Protein AF-A0A3C1L2V0-F1 (afdb_monomer)

Sequence (245 aa):
MAFASLAACSSSKVVGGGEAASSTVAEATATSESSVPGTDAATTTGPTTTVAATTTTAAAPEPLVLRGDGIGEFALGAAAATVVDGLTEQLGPPASDVGADYPAADGLGQFTTADGETGFVAPLGRTVCWSMQFCAEFGGAAAESLSFTGWTYHDDSSTALQSSSGVTIGTRWSDAPEITADEGGCYSVGSGTVDGIRLTLESEGEPFGSFDDMGNYVIGAPAPADVTVIWMETGEVPIFLFGDC

Nearest PDB structures (foldseek):
  8t7z-assembly1_A  TM=2.151E-01  e=6.639E+00  Klebsiella aerogenes KCTC 2190

Solvent-accessible surface area (backbone atoms only — not comparable to full-atom values): 14594 Å² total; per-residue (Å²): 144,76,88,81,87,74,84,72,80,70,78,88,82,83,81,84,82,87,81,90,80,89,82,82,90,82,89,83,91,86,86,86,88,89,87,85,81,91,78,94,70,94,75,79,87,67,87,82,77,79,74,76,79,80,76,76,73,74,76,75,79,80,53,49,37,42,42,30,62,34,45,67,91,45,43,60,64,39,52,38,67,65,50,53,55,56,48,30,73,74,72,40,73,64,73,44,76,47,78,46,66,15,83,42,72,72,84,85,70,39,11,17,28,92,88,61,51,37,38,27,80,31,44,31,36,34,43,39,24,38,72,64,61,29,31,43,25,26,32,20,91,44,88,94,57,28,18,27,35,21,36,43,35,56,35,65,92,56,76,57,48,21,34,86,87,64,54,34,49,64,38,39,43,65,80,37,86,73,55,44,71,54,88,27,44,47,39,40,32,26,43,30,37,42,80,69,21,42,31,36,31,38,32,84,61,52,33,16,14,49,65,50,100,85,70,49,81,42,76,29,79,50,58,42,81,41,24,29,30,54,32,42,32,28,69,58,56,81,40,59,73,80,70,76,118

Mean predicted aligned error: 13.09 Å

Structure (mmCIF, N/CA/C/O backbone):
data_AF-A0A3C1L2V0-F1
#
_entry.id   AF-A0A3C1L2V0-F1
#
loop_
_atom_site.group_PDB
_atom_site.id
_atom_site.type_symbol
_atom_site.label_atom_id
_atom_site.label_alt_id
_atom_site.label_comp_id
_atom_site.label_asym_id
_atom_site.label_entity_id
_atom_site.label_seq_id
_atom_site.pdbx_PDB_ins_code
_atom_site.Cartn_x
_atom_site.Cartn_y
_atom_site.Cartn_z
_atom_site.occupancy
_atom_site.B_iso_or_equiv
_atom_site.auth_seq_id
_atom_site.auth_comp_id
_atom_site.auth_asym_id
_atom_site.auth_atom_id
_atom_site.pdbx_PDB_model_num
ATOM 1 N N . MET A 1 1 ? 20.576 21.245 -15.196 1.00 33.81 1 MET A N 1
ATOM 2 C CA . MET A 1 1 ? 20.333 20.441 -13.984 1.00 33.81 1 MET A CA 1
ATOM 3 C C . MET A 1 1 ? 19.289 21.159 -13.154 1.00 33.81 1 MET A C 1
ATOM 5 O O . MET A 1 1 ? 19.610 22.132 -12.489 1.00 33.81 1 MET A O 1
ATOM 9 N N . ALA A 1 2 ? 18.042 20.730 -13.288 1.00 23.70 2 ALA A N 1
ATOM 10 C CA . ALA A 1 2 ? 16.918 21.138 -12.461 1.00 23.70 2 ALA A CA 1
ATOM 11 C C . ALA A 1 2 ? 16.054 19.882 -12.325 1.00 23.70 2 ALA A C 1
ATOM 13 O O . ALA A 1 2 ? 15.737 19.271 -13.343 1.00 23.70 2 ALA A O 1
ATOM 14 N N . PHE A 1 3 ? 15.765 19.461 -11.096 1.00 27.30 3 PHE A N 1
ATOM 15 C CA . PHE A 1 3 ? 14.914 18.303 -10.851 1.00 27.30 3 PHE A CA 1
ATOM 16 C C . PHE A 1 3 ? 13.460 18.709 -11.096 1.00 27.30 3 PHE A C 1
ATOM 18 O O . PHE A 1 3 ? 12.943 19.594 -10.415 1.00 27.30 3 PHE A O 1
ATOM 25 N N . ALA A 1 4 ? 12.818 18.079 -12.078 1.00 27.94 4 ALA A N 1
ATOM 26 C CA . ALA A 1 4 ? 11.375 18.138 -12.245 1.00 27.94 4 ALA A CA 1
ATOM 27 C C . ALA A 1 4 ? 10.773 16.967 -11.460 1.00 27.94 4 ALA A C 1
ATOM 29 O O . ALA A 1 4 ? 10.886 15.822 -11.878 1.00 27.94 4 ALA A O 1
ATOM 30 N N . SER A 1 5 ? 10.181 17.259 -10.302 1.00 35.88 5 SER A N 1
ATOM 31 C CA . SER A 1 5 ? 9.354 16.294 -9.574 1.00 35.88 5 SER A CA 1
ATOM 32 C C . SER A 1 5 ? 7.987 16.249 -10.255 1.00 35.88 5 SER A C 1
ATOM 34 O O . SER A 1 5 ? 7.306 17.277 -10.313 1.00 35.88 5 SER A O 1
ATOM 36 N N . LEU A 1 6 ? 7.618 15.095 -10.813 1.00 36.88 6 LEU A N 1
ATOM 37 C CA . LEU A 1 6 ? 6.362 14.884 -11.529 1.00 36.88 6 LEU A CA 1
ATOM 38 C C . LEU A 1 6 ? 5.699 13.574 -11.089 1.00 36.88 6 LEU A C 1
ATOM 40 O O . LEU A 1 6 ? 6.363 12.568 -10.887 1.00 36.88 6 LEU A O 1
ATOM 44 N N . ALA A 1 7 ? 4.386 13.690 -10.903 1.00 26.98 7 ALA A N 1
ATOM 45 C CA . ALA A 1 7 ? 3.391 12.723 -10.453 1.00 26.98 7 ALA A CA 1
ATOM 46 C C . ALA A 1 7 ? 3.700 11.219 -10.611 1.00 26.98 7 ALA A C 1
ATOM 48 O O . ALA A 1 7 ? 3.803 10.713 -11.723 1.00 26.98 7 ALA A O 1
ATOM 49 N N . ALA A 1 8 ? 3.634 10.498 -9.488 1.00 30.77 8 ALA A N 1
ATOM 50 C CA . ALA A 1 8 ? 3.078 9.148 -9.483 1.00 30.77 8 ALA A CA 1
ATOM 51 C C . ALA A 1 8 ? 1.545 9.229 -9.638 1.00 30.77 8 ALA A C 1
ATOM 53 O O . ALA A 1 8 ? 0.922 10.195 -9.180 1.00 30.77 8 ALA A O 1
ATOM 54 N N . CYS A 1 9 ? 0.937 8.219 -10.263 1.00 35.72 9 CYS A N 1
ATOM 55 C CA . CYS A 1 9 ? -0.519 8.099 -10.355 1.00 35.72 9 CYS A CA 1
ATOM 56 C C . CYS A 1 9 ? -1.153 8.069 -8.951 1.00 35.72 9 CYS A C 1
ATOM 58 O O . CYS A 1 9 ? -0.753 7.268 -8.116 1.00 35.72 9 CYS A O 1
ATOM 60 N N . SER A 1 10 ? -2.179 8.900 -8.722 1.00 38.84 10 SER A N 1
ATOM 61 C CA . SER A 1 10 ? -3.022 8.901 -7.511 1.00 38.84 10 SER A CA 1
ATOM 62 C C . SER A 1 10 ? -2.294 9.090 -6.161 1.00 38.84 10 SER A C 1
ATOM 64 O O . SER A 1 10 ? -2.075 8.139 -5.414 1.00 38.84 10 SER A O 1
ATOM 66 N N . SER A 1 11 ? -2.031 10.342 -5.761 1.00 33.31 11 SER A N 1
ATOM 67 C CA . SER A 1 11 ? -1.794 10.693 -4.344 1.00 33.31 11 SER A CA 1
ATOM 68 C C . SER A 1 11 ? -2.150 12.154 -4.033 1.00 33.31 11 SER A C 1
ATOM 70 O O . SER A 1 11 ? -1.505 13.095 -4.503 1.00 33.31 11 SER A O 1
ATOM 72 N N . SER A 1 12 ? -3.196 12.347 -3.226 1.00 37.88 12 SER A N 1
ATOM 73 C CA . SER A 1 12 ? -3.815 13.648 -2.937 1.00 37.88 12 SER A CA 1
ATOM 74 C C . SER A 1 12 ? -3.000 14.505 -1.957 1.00 37.88 12 SER A C 1
ATOM 76 O O . SER A 1 12 ? -2.651 14.067 -0.863 1.00 37.88 12 SER A O 1
ATOM 78 N N . LYS A 1 13 ? -2.738 15.775 -2.303 1.00 31.23 13 LYS A N 1
ATOM 79 C CA . LYS A 1 13 ? -2.017 16.725 -1.431 1.00 31.23 13 LYS A CA 1
ATOM 80 C C . LYS A 1 13 ? -2.963 17.552 -0.558 1.00 31.23 13 LYS A C 1
ATOM 82 O O . LYS A 1 13 ? -3.646 18.445 -1.054 1.00 31.23 13 LYS A O 1
ATOM 87 N N . VAL A 1 14 ? -2.903 17.350 0.758 1.00 32.88 14 VAL A N 1
ATOM 88 C CA . VAL A 1 14 ? -3.540 18.241 1.743 1.00 32.88 14 VAL A CA 1
ATOM 89 C C . VAL A 1 14 ? -2.687 19.501 1.934 1.00 32.88 14 VAL A C 1
ATOM 91 O O . VAL A 1 14 ? -1.526 19.426 2.335 1.00 32.88 14 VAL A O 1
ATOM 94 N N . VAL A 1 15 ? -3.258 20.680 1.668 1.00 30.73 15 VAL A N 1
ATOM 95 C CA . VAL A 1 15 ? -2.581 21.973 1.876 1.00 30.73 15 VAL A CA 1
ATOM 96 C C . VAL A 1 15 ? -2.917 22.517 3.265 1.00 30.73 15 VAL A C 1
ATOM 98 O O . VAL A 1 15 ? -4.012 23.024 3.499 1.00 30.73 15 VAL A O 1
ATOM 101 N N . GLY A 1 16 ? -1.958 22.440 4.189 1.00 28.30 16 GLY A N 1
ATOM 102 C CA . GLY A 1 16 ? -2.099 22.996 5.535 1.00 28.30 16 GLY A CA 1
ATOM 103 C C . GLY A 1 16 ? -2.072 24.529 5.552 1.00 28.30 16 GLY A C 1
ATOM 104 O O . GLY A 1 16 ? -1.055 25.144 5.228 1.00 28.30 16 GLY A O 1
ATOM 105 N N . GLY A 1 17 ? -3.172 25.151 5.984 1.00 26.94 17 GLY A N 1
ATOM 106 C CA . GLY A 1 17 ? -3.191 26.552 6.416 1.00 26.94 17 GLY A CA 1
ATOM 107 C C . GLY A 1 17 ? -2.625 26.667 7.833 1.00 26.94 17 GLY A C 1
ATOM 108 O O . GLY A 1 17 ? -3.097 25.984 8.737 1.00 26.94 17 GLY A O 1
ATOM 109 N N . GLY A 1 18 ? -1.587 27.482 8.024 1.00 26.19 18 GLY A N 1
ATOM 110 C CA . GLY A 1 18 ? -0.839 27.519 9.284 1.00 26.19 18 GLY A CA 1
ATOM 111 C C . GLY A 1 18 ? -1.419 28.443 10.358 1.00 26.19 18 GLY A C 1
ATOM 112 O O . GLY A 1 18 ? -1.963 29.503 10.055 1.00 26.19 18 GLY A O 1
ATOM 113 N N . GLU A 1 19 ? -1.158 28.098 11.620 1.00 30.84 19 GLU A N 1
ATOM 114 C CA . GLU A 1 19 ? -1.208 29.021 12.757 1.00 30.84 19 GLU A CA 1
ATOM 115 C C . GLU A 1 19 ? 0.147 29.040 13.475 1.00 30.84 19 GLU A C 1
ATOM 117 O O . GLU A 1 19 ? 0.770 28.005 13.712 1.00 30.84 19 GLU A O 1
ATOM 122 N N . ALA A 1 20 ? 0.635 30.242 13.785 1.00 32.25 20 ALA A N 1
ATOM 123 C CA . ALA A 1 20 ? 1.952 30.446 14.373 1.00 32.25 20 ALA A CA 1
ATOM 124 C C . ALA A 1 20 ? 1.873 30.485 15.906 1.00 32.25 20 ALA A C 1
ATOM 126 O O . ALA A 1 20 ? 1.246 31.380 16.473 1.00 32.25 20 ALA A O 1
ATOM 127 N N . ALA A 1 21 ? 2.589 29.580 16.577 1.00 35.06 21 ALA A N 1
ATOM 128 C CA . ALA A 1 21 ? 2.786 29.614 18.023 1.00 35.06 21 ALA A CA 1
ATOM 129 C C . ALA A 1 21 ? 4.247 29.955 18.363 1.00 35.06 21 ALA A C 1
ATOM 131 O O . ALA A 1 21 ? 5.176 29.208 18.062 1.00 35.06 21 ALA A O 1
ATOM 132 N N . SER A 1 22 ? 4.440 31.113 18.993 1.00 33.97 22 SER A N 1
ATOM 133 C CA . SER A 1 22 ? 5.728 31.565 19.528 1.00 33.97 22 SER A CA 1
ATOM 134 C C . SER A 1 22 ? 6.093 30.797 20.801 1.00 33.97 22 SER A C 1
ATOM 136 O O . SER A 1 22 ? 5.235 30.618 21.664 1.00 33.97 22 SER A O 1
ATOM 138 N N . SER A 1 23 ? 7.367 30.433 20.979 1.00 34.72 23 SER A N 1
ATOM 139 C CA . SER A 1 23 ? 7.8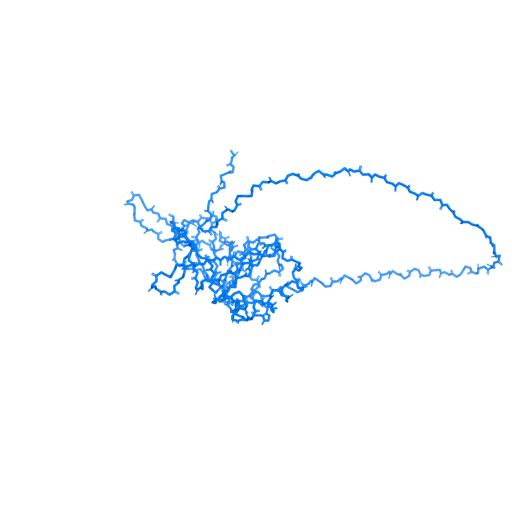95 30.126 22.311 1.00 34.72 23 SER A CA 1
ATOM 140 C C . SER A 1 23 ? 9.346 30.576 22.478 1.00 34.72 23 SER A C 1
ATOM 142 O O . SER A 1 23 ? 10.213 30.319 21.644 1.00 34.72 23 SER A O 1
ATOM 144 N N . THR A 1 24 ? 9.586 31.292 23.571 1.00 34.91 24 THR A N 1
ATOM 145 C CA . THR A 1 24 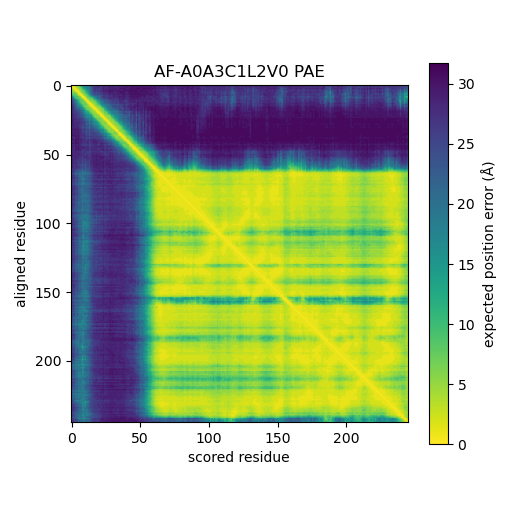? 10.869 31.872 23.975 1.00 34.91 24 THR A CA 1
ATOM 146 C C . THR A 1 24 ? 11.775 30.855 24.662 1.00 34.91 24 THR A C 1
ATOM 148 O O . THR A 1 24 ? 11.327 30.103 25.525 1.00 34.91 24 THR A O 1
ATOM 151 N N . VAL A 1 25 ? 13.074 30.913 24.365 1.00 36.75 25 VAL A N 1
ATOM 152 C CA . VAL A 1 25 ? 14.113 30.166 25.090 1.00 36.75 25 VAL A CA 1
ATOM 153 C C . VAL A 1 25 ? 14.334 30.782 26.477 1.00 36.75 25 VAL A C 1
ATOM 155 O O . VAL A 1 25 ? 14.494 31.997 26.589 1.00 36.75 25 VAL A O 1
ATOM 158 N N . ALA A 1 26 ? 14.401 29.947 27.517 1.00 37.72 26 ALA A N 1
ATOM 159 C CA . ALA A 1 26 ? 14.867 30.336 28.846 1.00 37.72 26 ALA A CA 1
ATOM 160 C C . ALA A 1 26 ? 15.844 29.283 29.395 1.00 37.72 26 ALA A C 1
ATOM 162 O O . ALA A 1 26 ? 15.492 28.124 29.599 1.00 37.72 26 ALA A O 1
ATOM 163 N N . GLU A 1 27 ? 17.082 29.714 29.614 1.00 39.03 27 GLU A N 1
ATOM 164 C CA . GLU A 1 27 ? 18.180 28.954 30.212 1.00 39.03 27 GLU A CA 1
ATOM 165 C C . GLU A 1 27 ? 18.132 29.079 31.747 1.00 39.03 27 GLU A C 1
ATOM 167 O O . GLU A 1 27 ? 17.852 30.161 32.267 1.00 39.03 27 GLU A O 1
ATOM 172 N N . ALA A 1 28 ? 18.420 28.001 32.486 1.00 39.50 28 ALA A N 1
ATOM 173 C CA . ALA A 1 28 ? 18.534 28.050 33.946 1.00 39.50 28 ALA A CA 1
ATOM 174 C C . ALA A 1 28 ? 19.591 27.067 34.484 1.00 39.50 28 ALA A C 1
ATOM 176 O O . ALA A 1 28 ? 19.338 25.882 34.695 1.00 39.50 28 ALA A O 1
ATOM 177 N N . THR A 1 29 ? 20.782 27.602 34.737 1.00 41.81 29 THR A N 1
ATOM 178 C CA . THR A 1 29 ? 21.907 26.938 35.413 1.00 41.81 29 THR A CA 1
ATOM 179 C C . THR A 1 29 ? 21.644 26.763 36.912 1.00 41.81 29 THR A C 1
ATOM 181 O O . THR A 1 29 ? 21.179 27.697 37.564 1.00 41.81 29 THR A O 1
ATOM 184 N N . ALA A 1 30 ? 22.044 25.627 37.496 1.00 39.53 30 ALA A N 1
ATOM 185 C CA . ALA A 1 30 ? 22.162 25.480 38.950 1.00 39.53 30 ALA A CA 1
ATOM 186 C C . ALA A 1 30 ? 23.344 24.576 39.349 1.00 39.53 30 ALA A C 1
ATOM 188 O O . ALA A 1 30 ? 23.307 23.359 39.187 1.00 39.53 30 ALA A O 1
ATOM 189 N N . THR A 1 31 ? 24.374 25.192 39.928 1.00 39.50 31 THR A N 1
ATOM 190 C CA . THR A 1 31 ? 25.522 24.538 40.579 1.00 39.50 31 THR A CA 1
ATOM 191 C C . THR A 1 31 ? 25.404 24.730 42.087 1.00 39.50 31 THR A C 1
ATOM 193 O O . THR A 1 31 ? 25.121 25.855 42.498 1.00 39.50 31 THR A O 1
ATOM 196 N N . SER A 1 32 ? 25.695 23.709 42.908 1.00 43.69 32 SER A N 1
ATOM 197 C CA . SER A 1 32 ? 26.529 23.830 44.131 1.00 43.69 32 SER A CA 1
ATOM 198 C C . SER A 1 32 ? 26.700 22.506 44.886 1.00 43.69 32 SER A C 1
ATOM 200 O O . SER A 1 32 ? 25.873 21.602 44.802 1.00 43.69 32 SER A O 1
ATOM 202 N N . GLU A 1 33 ? 27.815 22.420 45.610 1.00 49.06 33 GLU A N 1
ATOM 203 C CA . GLU A 1 33 ? 28.348 21.248 46.314 1.00 49.06 33 GLU A CA 1
ATOM 204 C C . GLU A 1 33 ? 27.707 20.988 47.693 1.00 49.06 33 GLU A C 1
ATOM 206 O O . GLU A 1 33 ? 27.035 21.845 48.266 1.00 49.06 33 GLU A O 1
ATOM 211 N N . SER A 1 34 ? 28.022 19.829 48.287 1.00 50.69 34 SER A N 1
ATOM 212 C CA . SER A 1 34 ? 27.932 19.612 49.737 1.00 50.69 34 SER A CA 1
ATOM 213 C C . SER A 1 34 ? 28.996 18.623 50.236 1.00 50.69 34 SER A C 1
ATOM 215 O O . SER A 1 34 ? 29.409 17.716 49.516 1.00 50.69 34 SER A O 1
ATOM 217 N N . SER A 1 35 ? 29.446 18.805 51.479 1.00 49.47 35 SER A N 1
ATOM 218 C CA . SER A 1 35 ? 30.433 17.984 52.208 1.00 49.47 35 SER A CA 1
ATOM 219 C C . SER A 1 35 ? 30.231 18.205 53.724 1.00 49.47 35 SER A C 1
ATOM 221 O O . SER A 1 35 ? 29.410 19.038 54.103 1.00 49.47 35 SER A O 1
ATOM 223 N N . VAL A 1 36 ? 30.843 17.515 54.693 1.00 41.28 36 VAL A N 1
ATOM 224 C CA . VAL A 1 36 ? 32.036 16.634 54.826 1.00 41.28 36 VAL A CA 1
ATOM 225 C C . VAL A 1 36 ? 31.697 15.595 55.950 1.00 41.28 36 VAL A C 1
ATOM 227 O O . VAL A 1 36 ? 30.532 15.569 56.353 1.00 41.28 36 VAL A O 1
ATOM 230 N N . PRO A 1 37 ? 32.606 14.833 56.617 1.00 51.66 37 PRO A N 1
ATOM 231 C CA . PRO A 1 37 ? 33.938 14.277 56.290 1.00 51.66 37 PRO A CA 1
ATOM 232 C C . PRO A 1 37 ? 34.130 12.773 56.668 1.00 51.66 37 PRO A C 1
ATOM 234 O O . PRO A 1 37 ? 33.427 12.234 57.511 1.00 51.66 37 PRO A O 1
ATOM 237 N N . GLY A 1 38 ? 35.219 12.164 56.173 1.00 43.41 38 GLY A N 1
ATOM 238 C CA . GLY A 1 38 ? 36.141 11.327 56.974 1.00 43.41 38 GLY A CA 1
ATOM 239 C C . GLY A 1 38 ? 35.762 9.897 57.416 1.00 43.41 38 GLY A C 1
ATOM 240 O O . GLY A 1 38 ? 34.861 9.690 58.219 1.00 43.41 38 GLY A O 1
ATOM 241 N N . THR A 1 39 ? 36.602 8.924 57.038 1.00 47.28 39 THR A N 1
ATOM 242 C CA . THR A 1 39 ? 37.140 7.848 57.909 1.00 47.28 39 THR A CA 1
ATOM 243 C C . THR A 1 39 ? 38.316 7.182 57.184 1.00 47.28 39 THR A C 1
ATOM 245 O O . THR A 1 39 ? 38.147 6.707 56.063 1.00 47.28 39 THR A O 1
ATOM 248 N N . ASP A 1 40 ? 39.494 7.128 57.811 1.00 48.91 40 ASP A N 1
ATOM 249 C CA . ASP A 1 40 ? 40.630 6.356 57.293 1.00 48.91 40 ASP A CA 1
ATOM 250 C C . ASP A 1 40 ? 40.369 4.850 57.436 1.00 48.91 40 ASP A C 1
ATOM 252 O O . ASP A 1 40 ? 40.210 4.337 58.545 1.00 48.91 40 ASP A O 1
ATOM 256 N N . ALA A 1 41 ? 40.389 4.126 56.316 1.00 46.34 41 ALA A N 1
ATOM 257 C CA . ALA A 1 41 ? 40.408 2.668 56.288 1.00 46.34 41 ALA A CA 1
ATOM 258 C C . ALA A 1 41 ? 41.491 2.194 55.309 1.00 46.34 41 ALA A C 1
ATOM 260 O O . ALA A 1 41 ? 41.409 2.426 54.100 1.00 46.34 41 ALA A O 1
ATOM 261 N N . ALA A 1 42 ? 42.522 1.532 55.841 1.00 47.62 42 ALA A N 1
ATOM 262 C CA . ALA A 1 42 ? 43.642 1.022 55.057 1.00 47.62 42 ALA A CA 1
ATOM 263 C C . ALA A 1 42 ? 43.147 0.040 53.981 1.00 47.62 42 ALA A C 1
ATOM 265 O O . ALA A 1 42 ? 42.717 -1.071 54.288 1.00 47.62 42 ALA A O 1
ATOM 266 N N . THR A 1 43 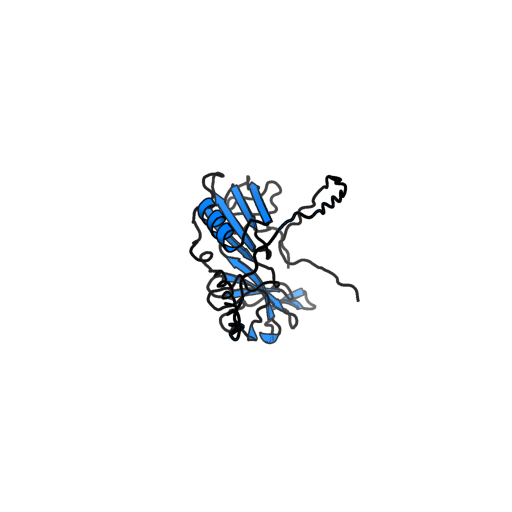? 43.212 0.457 52.716 1.00 48.81 43 THR A N 1
ATOM 267 C CA . THR A 1 43 ? 42.757 -0.351 51.581 1.00 48.81 43 THR A CA 1
ATOM 268 C C . THR A 1 43 ? 43.945 -1.056 50.943 1.00 48.81 43 THR A C 1
ATOM 270 O O . THR A 1 43 ? 44.810 -0.429 50.333 1.00 48.81 43 THR A O 1
ATOM 273 N N . THR A 1 44 ? 43.978 -2.380 51.080 1.00 55.06 44 THR A N 1
ATOM 274 C CA . THR A 1 44 ? 44.919 -3.255 50.377 1.00 55.06 44 THR A CA 1
ATOM 275 C C . THR A 1 44 ? 44.683 -3.156 48.872 1.00 55.06 44 THR A C 1
ATOM 277 O O . THR A 1 44 ? 43.607 -3.509 48.390 1.00 55.06 44 THR A O 1
ATOM 280 N N . THR A 1 45 ? 45.693 -2.730 48.113 1.00 47.94 45 THR A N 1
ATOM 281 C CA . THR A 1 45 ? 45.682 -2.735 46.644 1.00 47.94 45 THR A CA 1
ATOM 282 C C . THR A 1 45 ? 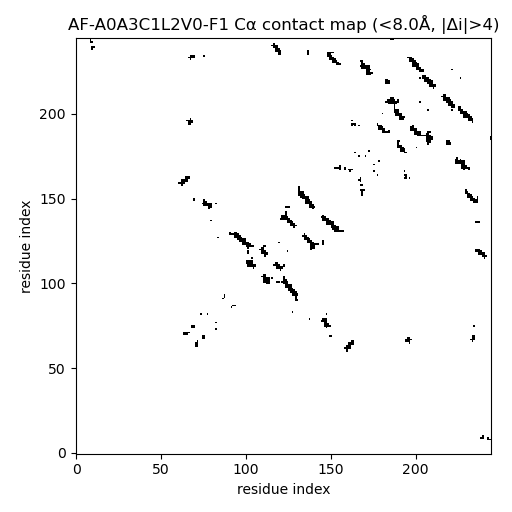45.760 -4.163 46.100 1.00 47.94 45 THR A C 1
ATOM 284 O O . THR A 1 45 ? 46.818 -4.659 45.717 1.00 47.94 45 THR A O 1
ATOM 287 N N . GLY A 1 46 ? 44.611 -4.837 46.055 1.00 58.25 46 GLY A N 1
ATOM 288 C CA . GLY A 1 46 ? 44.407 -5.968 45.153 1.00 58.25 46 GLY A CA 1
ATOM 289 C C . GLY A 1 46 ? 44.349 -5.486 43.695 1.00 58.25 46 GLY A C 1
ATOM 290 O O . GLY A 1 46 ? 43.964 -4.340 43.450 1.00 58.25 46 GLY A O 1
ATOM 291 N N . PRO A 1 47 ? 44.725 -6.319 42.710 1.00 51.81 47 PRO A N 1
ATOM 292 C CA . PRO A 1 47 ? 44.589 -5.958 41.305 1.00 51.81 47 PRO A CA 1
ATOM 293 C C . PRO A 1 47 ? 43.105 -5.840 40.935 1.00 51.81 47 PRO A C 1
ATOM 295 O O . PRO A 1 47 ? 42.380 -6.835 40.918 1.00 51.81 47 PRO A O 1
ATOM 298 N N . THR A 1 48 ? 42.652 -4.626 40.619 1.00 50.94 48 THR A N 1
ATOM 299 C CA . THR A 1 48 ? 41.316 -4.397 40.060 1.00 50.94 48 THR A CA 1
ATOM 300 C C . THR A 1 48 ? 41.252 -4.997 38.659 1.00 50.94 48 THR A C 1
ATOM 302 O O . THR A 1 48 ? 41.670 -4.378 37.682 1.00 50.94 48 THR A O 1
ATOM 305 N N . THR A 1 49 ? 40.725 -6.214 38.552 1.00 60.00 49 THR A N 1
ATOM 306 C CA . THR A 1 49 ? 40.385 -6.815 37.263 1.00 60.00 49 THR A CA 1
ATOM 307 C C . THR A 1 49 ? 39.159 -6.101 36.705 1.00 60.00 49 THR A C 1
ATOM 309 O O . THR A 1 49 ? 38.027 -6.431 37.056 1.00 60.00 49 THR A O 1
ATOM 312 N N . THR A 1 50 ? 39.377 -5.114 35.835 1.00 59.22 50 THR A N 1
ATOM 313 C CA . THR A 1 50 ? 38.305 -4.500 35.047 1.00 59.22 50 THR A CA 1
ATOM 314 C C . THR A 1 50 ? 37.729 -5.549 34.102 1.00 59.22 50 THR A C 1
ATOM 316 O O . THR A 1 50 ? 38.280 -5.809 33.033 1.00 59.22 50 THR A O 1
ATOM 319 N N . VAL A 1 51 ? 36.622 -6.173 34.503 1.00 62.81 51 VAL A N 1
ATOM 320 C CA . VAL A 1 51 ? 35.813 -6.993 33.599 1.00 62.81 51 VAL A CA 1
ATOM 321 C C . VAL A 1 51 ? 35.234 -6.050 32.551 1.00 62.81 51 VAL A C 1
ATOM 323 O O . VAL A 1 51 ? 34.502 -5.121 32.891 1.00 62.81 51 VAL A O 1
ATOM 326 N N . ALA A 1 52 ? 35.593 -6.258 31.283 1.00 59.94 52 ALA A N 1
ATOM 327 C CA . ALA A 1 52 ? 34.984 -5.522 30.187 1.00 59.94 52 ALA A CA 1
ATOM 328 C C . ALA A 1 52 ? 33.473 -5.778 30.211 1.00 59.94 52 ALA A C 1
ATOM 330 O O . ALA A 1 52 ? 33.044 -6.934 30.214 1.00 59.94 52 ALA A O 1
ATOM 331 N N . ALA A 1 53 ? 32.675 -4.710 30.252 1.00 60.78 53 ALA A N 1
ATOM 332 C CA . ALA A 1 53 ? 31.232 -4.839 30.161 1.00 60.78 53 ALA A CA 1
ATOM 333 C C . ALA A 1 53 ? 30.893 -5.514 28.828 1.00 60.78 53 ALA A C 1
ATOM 335 O O . ALA A 1 53 ? 31.218 -4.988 27.763 1.00 60.78 53 ALA A O 1
ATOM 336 N N . THR A 1 54 ? 30.249 -6.679 28.886 1.00 51.56 54 THR A N 1
ATOM 337 C CA . THR A 1 54 ? 29.640 -7.291 27.709 1.00 51.56 54 THR A CA 1
ATOM 338 C C . THR A 1 54 ? 28.526 -6.373 27.238 1.00 51.56 54 THR A C 1
ATOM 340 O O . THR A 1 54 ? 27.425 -6.387 27.787 1.00 51.56 54 THR A O 1
ATOM 343 N N . THR A 1 55 ? 28.821 -5.558 26.229 1.00 55.81 55 THR A N 1
ATOM 344 C CA . THR A 1 55 ? 27.807 -4.867 25.444 1.00 55.81 55 THR A CA 1
ATOM 345 C C . THR A 1 55 ? 27.005 -5.929 24.710 1.00 55.81 55 THR A C 1
ATOM 347 O O . THR A 1 55 ? 27.403 -6.392 23.640 1.00 55.81 55 THR A O 1
ATOM 350 N N . THR A 1 56 ? 25.887 -6.342 25.302 1.00 57.34 56 THR A N 1
ATOM 351 C CA . THR A 1 56 ? 24.836 -7.037 24.567 1.00 57.34 56 THR A CA 1
ATOM 352 C C . THR A 1 56 ? 24.308 -6.049 23.539 1.00 57.34 56 THR A C 1
ATOM 354 O O . THR A 1 56 ? 23.480 -5.200 23.860 1.00 57.34 56 THR A O 1
ATOM 357 N N . THR A 1 57 ? 24.824 -6.124 22.312 1.00 58.59 57 THR A N 1
ATOM 358 C CA . THR A 1 57 ? 24.162 -5.520 21.159 1.00 58.59 57 THR A CA 1
ATOM 359 C C . THR A 1 57 ? 22.759 -6.103 21.134 1.00 58.59 57 THR A C 1
ATOM 361 O O . THR A 1 57 ? 22.608 -7.318 20.987 1.00 58.59 57 THR A O 1
ATOM 364 N N . ALA A 1 58 ? 21.746 -5.265 21.360 1.00 60.31 58 ALA A N 1
ATOM 365 C CA . ALA A 1 58 ? 20.367 -5.685 21.177 1.00 60.31 58 ALA A CA 1
ATOM 366 C C . ALA A 1 58 ? 20.239 -6.229 19.750 1.00 60.31 58 ALA A C 1
ATOM 368 O O . ALA A 1 58 ? 20.763 -5.618 18.814 1.00 60.31 58 ALA A O 1
ATOM 369 N N . ALA A 1 59 ? 19.599 -7.389 19.593 1.00 57.66 59 ALA A N 1
ATOM 370 C CA . ALA A 1 59 ? 19.244 -7.858 18.264 1.00 57.66 59 ALA A CA 1
ATOM 371 C C . ALA A 1 59 ? 18.443 -6.747 17.570 1.00 57.66 59 ALA A C 1
ATOM 373 O O . ALA A 1 59 ? 17.638 -6.075 18.224 1.00 57.66 59 ALA A O 1
ATOM 374 N N . ALA A 1 60 ? 18.694 -6.530 16.278 1.00 60.84 60 ALA A N 1
ATOM 375 C CA . ALA A 1 60 ? 17.828 -5.656 15.500 1.00 60.84 60 ALA A CA 1
ATOM 376 C C . ALA A 1 60 ? 16.382 -6.168 15.645 1.00 60.84 60 ALA A C 1
ATOM 378 O O . ALA A 1 60 ? 16.199 -7.391 15.664 1.00 60.84 60 ALA A O 1
ATOM 379 N N . PRO A 1 61 ? 15.382 -5.281 15.803 1.00 65.31 61 PRO A N 1
ATOM 380 C CA . PRO A 1 61 ? 13.992 -5.715 15.827 1.00 65.31 61 PRO A CA 1
ATOM 381 C C . PRO A 1 61 ? 13.706 -6.513 14.552 1.00 65.31 61 PRO A C 1
ATOM 383 O O . PRO A 1 61 ? 14.157 -6.128 13.470 1.00 65.31 61 PRO A O 1
ATOM 386 N N . GLU A 1 62 ? 13.008 -7.642 14.686 1.00 77.56 62 GLU A N 1
ATOM 387 C CA . GLU A 1 62 ? 12.574 -8.395 13.510 1.00 77.56 62 GLU A CA 1
ATOM 388 C C . GLU A 1 62 ? 11.640 -7.505 12.675 1.00 77.56 62 GLU A C 1
ATOM 390 O O . GLU A 1 62 ? 10.805 -6.799 13.250 1.00 77.56 62 GLU A O 1
ATOM 395 N N . PRO A 1 63 ? 11.798 -7.477 11.341 1.00 84.69 63 PRO A N 1
ATOM 396 C CA . PRO A 1 63 ? 10.985 -6.619 10.498 1.00 84.69 63 PRO A CA 1
ATOM 397 C C . PRO A 1 63 ? 9.536 -7.110 10.500 1.00 84.69 63 PRO A C 1
ATOM 399 O O . PRO A 1 63 ? 9.262 -8.312 10.451 1.00 84.69 63 PRO A O 1
ATOM 402 N N . LEU A 1 64 ? 8.598 -6.168 10.535 1.00 93.12 64 LEU A N 1
ATOM 403 C CA . LEU A 1 64 ? 7.177 -6.470 10.502 1.00 93.12 64 LEU A CA 1
ATOM 404 C C . LEU A 1 64 ? 6.797 -6.959 9.099 1.00 93.12 64 LEU A C 1
ATOM 406 O O . LEU A 1 64 ? 6.963 -6.261 8.097 1.00 93.12 64 LEU A O 1
ATOM 410 N N . VAL A 1 65 ? 6.296 -8.194 9.046 1.00 96.19 65 VAL A N 1
ATOM 411 C CA . VAL A 1 65 ? 5.996 -8.886 7.791 1.00 96.19 65 VAL A CA 1
ATOM 412 C C . VAL A 1 65 ? 4.703 -8.354 7.175 1.00 96.19 65 VAL A C 1
ATOM 414 O O . VAL A 1 65 ? 3.611 -8.546 7.712 1.00 96.19 65 VAL A O 1
ATOM 417 N N . LEU A 1 66 ? 4.829 -7.727 6.014 1.00 96.69 66 LEU A N 1
ATOM 418 C CA . LEU A 1 66 ? 3.737 -7.359 5.123 1.00 96.69 66 LEU A CA 1
ATOM 419 C C . LEU A 1 66 ? 3.212 -8.609 4.400 1.00 96.69 66 LEU A C 1
ATOM 421 O O . LEU A 1 66 ? 3.995 -9.478 4.010 1.00 96.69 66 LEU A O 1
ATOM 425 N N . ARG A 1 67 ? 1.892 -8.722 4.220 1.00 97.69 67 ARG A N 1
ATOM 426 C CA . ARG A 1 67 ? 1.243 -9.883 3.587 1.00 97.69 67 ARG A CA 1
ATOM 427 C C . ARG A 1 67 ? 0.154 -9.447 2.612 1.00 97.69 67 ARG A C 1
ATOM 429 O O . ARG A 1 67 ? -0.513 -8.440 2.839 1.00 97.69 67 ARG A O 1
ATOM 436 N N . GLY A 1 68 ? -0.106 -10.256 1.583 1.00 97.06 68 GLY A N 1
ATOM 437 C CA . GLY A 1 68 ? -1.257 -10.054 0.696 1.00 97.06 68 GLY A CA 1
ATOM 438 C C . GLY A 1 68 ? -2.613 -10.100 1.417 1.00 97.06 68 GLY A C 1
ATOM 439 O O . GLY A 1 68 ? -3.573 -9.491 0.961 1.00 97.06 68 GLY A O 1
ATOM 440 N N . ASP A 1 69 ? -2.698 -10.763 2.572 1.00 97.31 69 ASP A N 1
ATOM 441 C CA . ASP A 1 69 ? -3.910 -10.890 3.391 1.00 97.31 69 ASP A CA 1
ATOM 442 C C . ASP A 1 69 ? -3.843 -10.124 4.732 1.00 97.31 69 ASP A C 1
ATOM 444 O O . ASP A 1 69 ? -4.688 -10.340 5.606 1.00 97.31 69 ASP A O 1
ATOM 448 N N . GLY A 1 70 ? -2.868 -9.220 4.909 1.00 97.44 70 GLY A N 1
ATOM 449 C CA . GLY A 1 70 ? -2.777 -8.347 6.084 1.00 97.44 70 GLY A CA 1
ATOM 450 C C . GLY A 1 70 ? -1.356 -7.911 6.469 1.00 97.44 70 GLY A C 1
ATOM 451 O O . GLY A 1 70 ? -0.498 -7.728 5.612 1.00 97.44 70 GLY A O 1
ATOM 452 N N . ILE A 1 71 ? -1.105 -7.723 7.767 1.00 97.12 71 ILE A N 1
ATOM 453 C CA . ILE A 1 71 ? 0.180 -7.268 8.330 1.00 97.12 71 ILE A CA 1
ATOM 454 C C . ILE A 1 71 ? 0.479 -8.082 9.590 1.00 97.12 71 ILE A C 1
ATOM 456 O O . ILE A 1 71 ? -0.339 -8.101 10.505 1.00 97.12 71 ILE A O 1
ATOM 460 N N . GLY A 1 72 ? 1.637 -8.738 9.680 1.00 95.38 72 GLY A N 1
ATOM 461 C CA . GLY A 1 72 ? 2.020 -9.522 10.859 1.00 95.38 72 GLY A CA 1
ATOM 462 C C . GLY A 1 72 ? 0.929 -10.529 11.236 1.00 95.38 72 GLY A C 1
ATOM 463 O O . GLY A 1 72 ? 0.495 -11.313 10.395 1.00 95.38 72 GLY A O 1
ATOM 464 N N . GLU A 1 73 ? 0.426 -10.472 12.468 1.00 95.19 73 GLU A N 1
ATOM 465 C CA . GLU A 1 73 ? -0.715 -11.284 12.925 1.00 95.19 73 GLU A CA 1
ATOM 466 C C . GLU A 1 73 ? -2.100 -10.762 12.481 1.00 95.19 73 GLU A C 1
ATOM 468 O O . GLU A 1 73 ? -3.075 -11.515 12.473 1.00 95.19 73 GLU A O 1
ATOM 473 N N . PHE A 1 74 ? -2.205 -9.498 12.065 1.00 97.94 74 PHE A N 1
ATOM 474 C CA . PHE A 1 74 ? -3.463 -8.847 11.697 1.00 97.94 74 PHE A CA 1
ATOM 475 C C . PHE A 1 74 ? -3.882 -9.226 10.276 1.00 97.94 74 PHE A C 1
ATOM 477 O O . PHE A 1 74 ? -3.202 -8.892 9.310 1.00 97.94 74 PHE A O 1
ATOM 484 N N . ALA A 1 75 ? -5.010 -9.922 10.136 1.00 98.19 75 ALA A N 1
ATOM 485 C CA . ALA A 1 75 ? -5.616 -10.230 8.840 1.00 98.19 75 ALA A CA 1
ATOM 486 C C . ALA A 1 75 ? -6.618 -9.145 8.411 1.00 98.19 75 ALA A C 1
ATOM 488 O O . ALA A 1 75 ? -7.223 -8.486 9.263 1.00 98.19 75 ALA A O 1
ATOM 489 N N . LEU A 1 76 ? -6.849 -9.002 7.102 1.00 98.19 76 LEU A N 1
ATOM 490 C CA . LEU A 1 76 ? -7.947 -8.179 6.580 1.00 98.19 76 LEU A CA 1
ATOM 491 C C . LEU A 1 76 ? -9.289 -8.585 7.223 1.00 98.19 76 LEU A C 1
ATOM 493 O O . LEU A 1 76 ? -9.566 -9.762 7.463 1.00 98.19 76 LEU A O 1
ATOM 497 N N . GLY A 1 77 ? -10.120 -7.594 7.537 1.00 97.88 77 GLY A N 1
ATOM 498 C CA . GLY A 1 77 ? -11.359 -7.739 8.302 1.00 97.88 77 GLY A CA 1
ATOM 499 C C . GLY A 1 77 ? -11.197 -7.675 9.829 1.00 97.88 77 GLY A C 1
ATOM 500 O O . GLY A 1 77 ? -12.209 -7.639 10.530 1.00 97.88 77 GLY A O 1
ATOM 501 N N . ALA A 1 78 ? -9.972 -7.625 10.368 1.00 98.31 78 ALA A N 1
ATOM 502 C CA . ALA A 1 78 ? -9.739 -7.415 11.801 1.00 98.31 78 ALA A CA 1
ATOM 503 C C . ALA A 1 78 ? -10.283 -6.056 12.289 1.00 98.31 78 ALA A C 1
ATOM 505 O O . ALA A 1 78 ? -10.365 -5.093 11.529 1.00 98.31 78 ALA A O 1
ATOM 506 N N . ALA A 1 79 ? -10.656 -5.961 13.569 1.00 98.00 79 ALA A N 1
ATOM 507 C CA . ALA A 1 79 ? -11.208 -4.732 14.142 1.00 98.00 79 ALA A CA 1
ATOM 508 C C . ALA A 1 79 ? -10.159 -3.607 14.181 1.00 98.00 79 ALA A C 1
ATOM 510 O O . ALA A 1 79 ? -9.050 -3.820 14.675 1.00 98.00 79 ALA A O 1
ATOM 511 N N . ALA A 1 80 ? -10.524 -2.401 13.727 1.00 97.56 80 ALA A N 1
ATOM 512 C CA . ALA A 1 80 ? -9.576 -1.295 13.564 1.00 97.56 80 ALA A CA 1
ATOM 513 C C . ALA A 1 80 ? -8.793 -0.954 14.843 1.00 97.56 80 ALA A C 1
ATOM 515 O O . ALA A 1 80 ? -7.591 -0.724 14.778 1.00 97.56 80 ALA A O 1
ATOM 516 N N . ALA A 1 81 ? -9.445 -0.975 16.012 1.00 96.88 81 ALA A N 1
ATOM 517 C CA . ALA A 1 81 ? -8.780 -0.723 17.294 1.00 96.88 81 ALA A CA 1
ATOM 518 C C . ALA A 1 81 ? -7.644 -1.725 17.571 1.00 96.88 81 ALA A C 1
ATOM 520 O O . ALA A 1 81 ? -6.530 -1.315 17.867 1.00 96.88 81 ALA A O 1
ATOM 521 N N . THR A 1 82 ? -7.892 -3.027 17.389 1.00 97.56 82 THR A N 1
ATOM 522 C CA . THR A 1 82 ? -6.893 -4.083 17.623 1.00 97.56 82 THR A CA 1
ATOM 523 C C . THR A 1 82 ? -5.672 -3.940 16.716 1.00 97.56 82 THR A C 1
ATOM 525 O O . THR A 1 82 ? -4.549 -4.130 17.174 1.00 97.56 82 THR A O 1
ATOM 528 N N . VAL A 1 83 ? -5.886 -3.587 15.445 1.00 98.19 83 VAL A N 1
ATOM 529 C CA . VAL A 1 83 ? -4.794 -3.392 14.481 1.00 98.19 83 VAL A CA 1
ATOM 530 C C . VAL A 1 83 ? -4.005 -2.121 14.801 1.00 98.19 83 VAL A C 1
ATOM 532 O O . VAL A 1 83 ? -2.782 -2.169 14.852 1.00 98.19 83 VAL A O 1
ATOM 535 N N . VAL A 1 84 ? -4.678 -0.997 15.072 1.00 97.81 84 VAL A N 1
ATOM 536 C CA . VAL A 1 84 ? -4.004 0.270 15.409 1.00 97.81 84 VAL A CA 1
ATOM 537 C C . VAL A 1 84 ? -3.210 0.154 16.709 1.00 97.81 84 VAL A C 1
ATOM 539 O O . VAL A 1 84 ? -2.068 0.605 16.740 1.00 97.81 84 VAL A O 1
ATOM 542 N N . ASP A 1 85 ? -3.759 -0.473 17.753 1.00 97.50 85 ASP A N 1
ATOM 543 C CA . ASP A 1 85 ? -3.061 -0.668 19.030 1.00 97.50 85 ASP A CA 1
ATOM 544 C C . ASP A 1 85 ? -1.793 -1.524 18.840 1.00 97.50 85 ASP A C 1
ATOM 546 O O . ASP A 1 85 ? -0.705 -1.125 19.258 1.00 97.50 85 ASP A O 1
ATOM 550 N N . GLY A 1 86 ? -1.905 -2.664 18.146 1.00 96.31 86 GLY A N 1
ATOM 551 C CA . GLY A 1 86 ? -0.784 -3.585 17.933 1.00 96.31 86 GLY A CA 1
ATOM 552 C C . GLY A 1 86 ? 0.293 -3.068 16.972 1.00 96.31 86 GLY A C 1
ATOM 553 O O . GLY A 1 86 ? 1.481 -3.295 17.200 1.00 96.31 86 GLY A O 1
ATOM 554 N N . LEU A 1 87 ? -0.088 -2.319 15.930 1.00 95.81 87 LEU A N 1
ATOM 555 C CA . LEU A 1 87 ? 0.871 -1.602 15.081 1.00 95.81 87 LEU A CA 1
ATOM 556 C C . LEU A 1 87 ? 1.533 -0.445 15.840 1.00 95.81 87 LEU A C 1
ATOM 558 O O . LEU A 1 87 ? 2.722 -0.205 15.655 1.00 95.81 87 LEU A O 1
ATOM 562 N N . THR A 1 88 ? 0.812 0.226 16.744 1.00 95.81 88 THR A N 1
ATOM 563 C CA . THR A 1 88 ? 1.374 1.290 17.593 1.00 95.81 88 THR A CA 1
ATOM 564 C C . THR A 1 88 ? 2.397 0.759 18.600 1.00 95.81 88 THR A C 1
ATOM 566 O O . THR A 1 88 ? 3.387 1.433 18.881 1.00 95.81 88 THR A O 1
ATOM 569 N N . GLU A 1 89 ? 2.210 -0.459 19.117 1.00 94.00 89 GLU A N 1
ATOM 570 C CA . GLU A 1 89 ? 3.201 -1.121 19.976 1.00 94.00 89 GLU A CA 1
ATOM 571 C C . GLU A 1 89 ? 4.507 -1.440 19.222 1.00 94.00 89 GLU A C 1
ATOM 573 O O . GLU A 1 89 ? 5.591 -1.311 19.792 1.00 94.00 89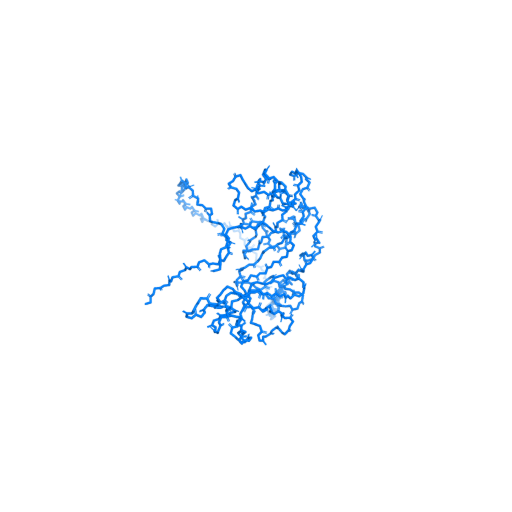 GLU A O 1
ATOM 578 N N . GLN A 1 90 ? 4.420 -1.803 17.937 1.00 91.31 90 GLN A N 1
ATOM 579 C CA . GLN A 1 90 ? 5.572 -2.226 17.127 1.00 91.31 90 GLN A CA 1
ATOM 580 C C . GLN A 1 90 ? 6.290 -1.071 16.413 1.00 91.31 90 GLN A C 1
ATOM 582 O O . GLN A 1 90 ? 7.519 -1.027 16.393 1.00 91.31 90 GLN A O 1
ATOM 587 N N . LEU A 1 91 ? 5.537 -0.137 15.827 1.00 91.62 91 LEU A N 1
ATOM 588 C CA . LEU A 1 91 ? 6.049 0.965 15.002 1.00 91.62 91 LEU A CA 1
ATOM 589 C C . LEU A 1 91 ? 6.149 2.297 15.767 1.00 91.62 91 LEU A C 1
ATOM 591 O O . LEU A 1 91 ? 6.712 3.265 15.257 1.00 91.62 91 LEU A O 1
ATOM 595 N N . GLY A 1 92 ? 5.617 2.360 16.990 1.00 93.06 92 GLY A N 1
ATOM 596 C CA . GLY A 1 92 ? 5.464 3.599 17.750 1.00 93.06 92 GLY A CA 1
ATOM 597 C C . GLY A 1 92 ? 4.175 4.359 17.399 1.00 93.06 92 GLY A C 1
ATOM 598 O O . GLY A 1 92 ? 3.308 3.838 16.698 1.00 93.06 92 GLY A O 1
ATOM 599 N N . PRO A 1 93 ? 3.996 5.592 17.909 1.00 95.44 93 PRO A N 1
ATOM 600 C CA . PRO A 1 93 ? 2.772 6.360 17.693 1.00 95.44 93 PRO A CA 1
ATOM 601 C C . PRO A 1 93 ? 2.535 6.660 16.200 1.00 95.44 93 PRO A C 1
ATOM 603 O O . PRO A 1 93 ? 3.499 6.975 15.495 1.00 95.44 93 PRO A O 1
ATOM 606 N N . PRO A 1 94 ? 1.275 6.641 15.723 1.00 97.12 94 PRO A N 1
ATOM 607 C CA . PRO A 1 94 ? 0.938 7.093 14.379 1.00 97.12 94 PRO A CA 1
ATOM 608 C C . PRO A 1 94 ? 1.419 8.526 14.111 1.00 97.12 94 PRO A C 1
ATOM 610 O O . PRO A 1 94 ? 1.316 9.409 14.966 1.00 97.12 94 PRO A O 1
ATOM 613 N N . ALA A 1 95 ? 1.910 8.759 12.897 1.00 96.12 95 ALA A N 1
ATOM 614 C CA . ALA A 1 95 ? 2.224 10.079 12.364 1.00 96.12 95 ALA A CA 1
ATOM 615 C C . ALA A 1 95 ? 0.952 10.841 11.942 1.00 96.12 95 ALA A C 1
ATOM 617 O O . ALA A 1 95 ? 0.911 12.069 12.034 1.00 96.12 95 ALA A O 1
ATOM 618 N N . SER A 1 96 ? -0.093 10.124 11.513 1.00 97.50 96 SER A N 1
ATOM 619 C CA . SER A 1 96 ? -1.420 10.676 11.227 1.00 97.50 96 SER A CA 1
ATOM 620 C C . SER A 1 96 ? -2.535 9.653 11.467 1.00 97.50 96 SER A C 1
ATOM 622 O O . SER A 1 96 ? -2.325 8.443 11.418 1.00 97.50 96 SER A O 1
ATOM 624 N N . ASP A 1 97 ? -3.736 10.163 11.733 1.00 97.62 97 ASP A N 1
ATOM 625 C CA . ASP A 1 97 ? -4.972 9.399 11.907 1.00 97.62 97 ASP A CA 1
ATOM 626 C C . ASP A 1 97 ? -6.121 10.280 11.401 1.00 97.62 97 ASP A C 1
ATOM 628 O O . ASP A 1 97 ? -6.385 11.346 11.965 1.00 97.62 97 ASP A O 1
ATOM 632 N N . VAL A 1 98 ? -6.722 9.905 10.270 1.00 96.88 98 VAL A N 1
ATOM 633 C CA . VAL A 1 98 ? -7.672 10.743 9.526 1.00 96.88 98 VAL A CA 1
ATOM 634 C C . VAL A 1 98 ? -8.889 9.914 9.129 1.00 96.88 98 VAL A C 1
ATOM 636 O O . VAL A 1 98 ? -8.761 8.885 8.474 1.00 96.88 98 VAL A O 1
ATOM 639 N N . GLY A 1 99 ? -10.084 10.372 9.507 1.00 95.94 99 GLY A N 1
ATOM 640 C CA . GLY A 1 99 ? -11.349 9.832 9.003 1.00 95.94 99 GLY A CA 1
ATOM 641 C C . GLY A 1 99 ? -11.736 10.452 7.658 1.00 95.94 99 GLY A C 1
ATOM 642 O O . GLY A 1 99 ? -11.463 11.630 7.422 1.00 95.94 99 GLY A O 1
ATOM 643 N N . ALA A 1 100 ? -12.405 9.677 6.806 1.00 94.94 100 ALA A N 1
ATOM 644 C CA . ALA A 1 100 ? -12.912 10.108 5.507 1.00 94.94 100 ALA A CA 1
ATOM 645 C C . ALA A 1 100 ? -14.364 9.646 5.299 1.00 94.94 100 ALA A C 1
ATOM 647 O O . ALA A 1 100 ? -14.718 8.512 5.623 1.00 94.94 100 ALA A O 1
ATOM 648 N N . ASP A 1 101 ? -15.195 10.525 4.737 1.00 96.56 101 ASP A N 1
ATOM 649 C CA . ASP A 1 101 ? -16.587 10.236 4.388 1.00 96.56 101 ASP A CA 1
ATOM 650 C C . ASP A 1 101 ? -16.724 10.004 2.876 1.00 96.56 101 ASP A C 1
ATOM 652 O O . ASP A 1 101 ? -16.341 10.851 2.063 1.00 96.56 101 ASP A O 1
ATOM 656 N N . TYR A 1 102 ? -17.372 8.900 2.510 1.00 96.19 102 TYR A N 1
ATOM 657 C CA . TYR A 1 102 ? -17.737 8.538 1.143 1.00 96.19 102 TYR A CA 1
ATOM 658 C C . TYR A 1 102 ? -19.278 8.496 1.041 1.00 96.19 102 TYR A C 1
ATOM 660 O O . TYR A 1 102 ? -19.898 7.432 1.088 1.00 96.19 102 TYR A O 1
ATOM 668 N N . PRO A 1 103 ? -19.959 9.659 0.999 1.00 95.44 103 PRO A N 1
ATOM 669 C CA . PRO A 1 103 ? -21.411 9.729 1.183 1.00 95.44 103 PRO A CA 1
ATOM 670 C C . PRO A 1 103 ? -22.236 9.258 -0.024 1.00 95.44 103 PRO A C 1
ATOM 672 O O . PRO A 1 103 ? -23.441 9.039 0.120 1.00 95.44 103 PRO A O 1
ATOM 675 N N . ALA A 1 104 ? -21.641 9.147 -1.215 1.00 95.00 104 ALA A N 1
ATOM 676 C CA . ALA A 1 104 ? -22.357 8.848 -2.452 1.00 95.00 104 ALA A CA 1
ATOM 677 C C . ALA A 1 104 ? -22.036 7.433 -2.948 1.00 95.00 104 ALA A C 1
ATOM 679 O O . ALA A 1 104 ? -20.904 7.154 -3.313 1.00 95.00 104 ALA A O 1
ATOM 680 N N . ALA A 1 105 ? -23.028 6.541 -2.998 1.00 93.31 105 ALA A N 1
ATOM 681 C CA . ALA A 1 105 ? -22.857 5.231 -3.629 1.00 93.31 105 ALA A CA 1
ATOM 682 C C . ALA A 1 105 ? -22.796 5.371 -5.161 1.00 93.31 105 ALA A C 1
ATOM 684 O O . ALA A 1 105 ? -23.649 6.038 -5.753 1.00 93.31 105 ALA A O 1
ATOM 685 N N . ASP A 1 106 ? -21.837 4.702 -5.802 1.00 88.25 106 ASP A N 1
ATOM 686 C CA . ASP A 1 106 ? -21.607 4.767 -7.255 1.00 88.25 106 ASP A CA 1
ATOM 687 C C . ASP A 1 106 ? -22.594 3.911 -8.082 1.00 88.25 106 ASP A C 1
ATOM 689 O O . ASP A 1 106 ? -22.762 4.106 -9.286 1.00 88.25 106 ASP A O 1
ATOM 693 N N . GLY A 1 107 ? -23.274 2.966 -7.426 1.00 86.62 107 GLY A N 1
ATOM 694 C CA . GLY A 1 107 ? -24.184 1.998 -8.044 1.00 86.62 107 GLY A CA 1
ATOM 695 C C . GLY A 1 107 ? -23.516 0.718 -8.570 1.00 86.62 107 GLY A C 1
ATOM 696 O O . GLY A 1 107 ? -24.229 -0.171 -9.035 1.00 86.62 107 GLY A O 1
ATOM 697 N N . LEU A 1 108 ? -22.190 0.596 -8.466 1.00 86.81 108 LEU A N 1
ATOM 698 C CA . LEU A 1 108 ? -21.393 -0.586 -8.825 1.00 86.81 108 LEU A CA 1
ATOM 699 C C . LEU A 1 108 ? -20.839 -1.329 -7.598 1.00 86.81 108 LEU A C 1
ATOM 701 O O . LEU A 1 108 ? -20.398 -2.469 -7.727 1.00 86.81 108 LEU A O 1
ATOM 705 N N . GLY A 1 109 ? -20.932 -0.729 -6.409 1.00 85.88 109 GLY A N 1
ATOM 706 C CA . GLY A 1 109 ? -20.559 -1.342 -5.131 1.00 85.88 109 GLY A CA 1
ATOM 707 C C . GLY A 1 109 ? -19.526 -0.546 -4.337 1.00 85.88 109 GLY A C 1
ATOM 708 O O . GLY A 1 109 ? -19.135 -0.996 -3.264 1.00 85.88 109 GLY A O 1
ATOM 709 N N . GLN A 1 110 ? -19.111 0.619 -4.838 1.00 92.31 110 GLN A N 1
ATOM 710 C CA . GLN A 1 110 ? -18.247 1.556 -4.133 1.00 92.31 110 GLN A CA 1
ATOM 711 C C . GLN A 1 110 ? -19.031 2.782 -3.649 1.00 92.31 110 GLN A C 1
ATOM 713 O O . GLN A 1 110 ? -20.204 3.011 -3.967 1.00 92.31 110 GLN A O 1
ATOM 718 N N . PHE A 1 111 ? -18.339 3.590 -2.865 1.00 95.81 111 PHE A N 1
ATOM 719 C CA . PHE A 1 111 ? -18.765 4.879 -2.369 1.00 95.81 111 PHE A CA 1
ATOM 720 C C . PHE A 1 111 ? -17.710 5.915 -2.751 1.00 95.81 111 PHE A C 1
ATOM 722 O O . PHE A 1 111 ? -16.518 5.626 -2.691 1.00 95.81 111 PHE A O 1
ATOM 729 N N . THR A 1 112 ? -18.125 7.121 -3.126 1.00 96.38 112 THR A N 1
ATOM 730 C CA . THR A 1 112 ? -17.214 8.212 -3.478 1.00 96.38 112 THR A CA 1
ATOM 731 C C . THR A 1 112 ? -17.271 9.343 -2.467 1.00 96.38 112 THR A C 1
ATOM 733 O O . THR A 1 112 ? -18.304 9.585 -1.832 1.00 96.38 112 THR A O 1
ATOM 736 N N . THR A 1 113 ? -16.175 10.093 -2.382 1.00 93.88 113 THR A N 1
ATOM 737 C CA . THR A 1 113 ? -16.126 11.415 -1.748 1.00 93.88 113 THR A CA 1
ATOM 738 C C . THR A 1 113 ? -17.168 12.368 -2.351 1.00 93.88 113 THR A C 1
ATOM 740 O O . THR A 1 113 ? -17.724 12.126 -3.426 1.00 93.88 113 THR A O 1
ATOM 743 N N . ALA A 1 114 ? -17.468 13.468 -1.652 1.00 92.56 114 ALA A N 1
ATOM 744 C CA . ALA A 1 114 ? -18.526 14.409 -2.044 1.00 92.56 114 ALA A CA 1
ATOM 745 C C . ALA A 1 114 ? -18.248 15.184 -3.353 1.00 92.56 114 ALA A C 1
ATOM 747 O O . ALA A 1 114 ? -19.184 15.682 -3.977 1.00 92.56 114 ALA A O 1
ATOM 748 N N . ASP A 1 115 ? -16.982 15.285 -3.755 1.00 90.88 115 ASP A N 1
ATOM 749 C CA . ASP A 1 115 ? -16.519 15.793 -5.056 1.00 90.88 115 ASP A CA 1
ATOM 750 C C . ASP A 1 115 ? -16.546 14.725 -6.169 1.00 90.88 115 ASP A C 1
ATOM 752 O O . ASP A 1 115 ? -16.516 15.071 -7.349 1.00 90.88 115 ASP A O 1
ATOM 756 N N . GLY A 1 116 ? -16.665 13.443 -5.807 1.00 90.38 116 GLY A N 1
ATOM 757 C CA . GLY A 1 116 ? -16.624 12.309 -6.727 1.00 90.38 116 GLY A CA 1
ATOM 758 C C . GLY A 1 116 ? -15.218 11.907 -7.179 1.00 90.38 116 GLY A C 1
ATOM 759 O O . GLY A 1 116 ? -15.110 11.125 -8.118 1.00 90.38 116 GLY A O 1
ATOM 760 N N . GLU A 1 117 ? -14.153 12.430 -6.561 1.00 91.00 117 GLU A N 1
ATOM 761 C CA . GLU A 1 117 ? -12.771 12.202 -7.012 1.00 91.00 117 GLU A CA 1
ATOM 762 C C . GLU A 1 117 ? -12.120 10.933 -6.446 1.00 91.00 117 GLU A C 1
ATOM 764 O O . GLU A 1 117 ? -11.296 10.323 -7.126 1.00 91.00 117 GLU A O 1
ATOM 769 N N . THR A 1 118 ? -12.487 10.506 -5.232 1.00 91.88 118 THR A N 1
ATOM 770 C CA . THR A 1 118 ? -11.932 9.302 -4.587 1.00 91.88 118 THR A CA 1
ATOM 771 C C . THR A 1 118 ? -13.025 8.268 -4.337 1.00 91.88 118 THR A C 1
ATOM 773 O O . THR A 1 118 ? -14.045 8.594 -3.729 1.00 91.88 118 THR A O 1
ATOM 776 N N . GLY A 1 119 ? -12.806 7.024 -4.765 1.00 93.75 119 GLY A N 1
ATOM 777 C CA . GLY A 1 119 ? -13.664 5.867 -4.498 1.00 93.75 119 GLY A CA 1
ATOM 778 C C . GLY A 1 119 ? -13.127 4.976 -3.373 1.00 93.75 119 GLY A C 1
ATOM 779 O O . GLY A 1 119 ? -11.917 4.880 -3.166 1.00 93.75 119 GLY A O 1
ATOM 780 N N . PHE A 1 120 ? -14.026 4.322 -2.637 1.00 96.12 120 PHE A N 1
ATOM 781 C CA . PHE A 1 120 ? -13.708 3.359 -1.582 1.00 96.12 120 PHE A CA 1
ATOM 782 C C . PHE A 1 120 ? -14.842 2.338 -1.390 1.00 96.12 120 PHE A C 1
ATOM 784 O O . PHE A 1 120 ? -15.989 2.577 -1.761 1.00 96.12 120 PHE A O 1
ATOM 791 N N . VAL A 1 121 ? -14.553 1.180 -0.791 1.00 94.88 121 VAL A N 1
ATOM 792 C CA . VAL A 1 121 ? -15.526 0.074 -0.635 1.00 94.88 121 VAL A CA 1
ATOM 793 C C . VAL A 1 121 ? -16.544 0.264 0.497 1.00 94.88 121 VAL A C 1
ATOM 795 O O . VAL A 1 121 ? -17.454 -0.551 0.657 1.00 94.88 121 VAL A O 1
ATOM 798 N N . ALA A 1 122 ? -16.407 1.320 1.299 1.00 95.94 122 ALA A N 1
ATOM 799 C CA . ALA A 1 122 ? -17.251 1.587 2.459 1.00 95.94 122 ALA A CA 1
ATOM 800 C C . ALA A 1 122 ? -17.626 3.078 2.556 1.00 95.94 122 ALA A C 1
ATOM 802 O O . ALA A 1 122 ? -16.836 3.924 2.142 1.00 95.94 122 ALA A O 1
ATOM 803 N N . PRO A 1 123 ? -18.797 3.426 3.127 1.00 96.25 123 PRO A N 1
ATOM 804 C CA . PRO A 1 123 ? -19.234 4.819 3.243 1.00 96.25 123 PRO A CA 1
ATOM 805 C C . PRO A 1 123 ? -18.423 5.625 4.267 1.00 96.25 123 PRO A C 1
ATOM 807 O O . PRO A 1 123 ? -18.350 6.844 4.155 1.00 96.25 123 PRO A O 1
ATOM 810 N N . LEU A 1 124 ? -17.829 4.961 5.264 1.00 97.44 124 LEU A N 1
ATOM 811 C CA . LEU A 1 124 ? -16.912 5.548 6.242 1.00 97.44 124 LEU A CA 1
ATOM 812 C C . LEU A 1 124 ? -15.546 4.878 6.083 1.00 97.44 124 LEU A C 1
ATOM 814 O O . LEU A 1 124 ? -15.454 3.648 6.131 1.00 97.44 124 LEU A O 1
ATOM 818 N N . GLY A 1 125 ? -14.504 5.693 5.945 1.00 97.06 125 GLY A N 1
ATOM 819 C CA . GLY A 1 125 ? -13.107 5.276 5.940 1.00 97.06 125 GLY A CA 1
ATOM 820 C C . GLY A 1 125 ? -12.301 5.917 7.070 1.00 97.06 125 GLY A C 1
ATOM 821 O O . GLY A 1 125 ? -12.690 6.935 7.649 1.00 97.06 125 GLY A O 1
ATOM 822 N N . ARG A 1 126 ? -11.155 5.319 7.386 1.00 97.69 126 ARG A N 1
ATOM 823 C CA . ARG A 1 126 ? -10.129 5.883 8.266 1.00 97.69 126 ARG A CA 1
ATOM 824 C C . ARG A 1 126 ? -8.763 5.400 7.803 1.00 97.69 126 ARG A C 1
ATOM 826 O O . ARG A 1 126 ? -8.567 4.200 7.653 1.00 97.69 126 ARG A O 1
ATOM 833 N N . THR A 1 127 ? -7.833 6.329 7.665 1.00 98.00 127 THR A N 1
ATOM 834 C CA . THR A 1 127 ? -6.442 6.082 7.294 1.00 98.00 127 THR A CA 1
ATOM 835 C C . THR A 1 127 ? -5.566 6.403 8.498 1.00 98.00 127 THR A C 1
ATOM 837 O O . THR A 1 127 ? -5.601 7.526 9.010 1.00 98.00 127 THR A O 1
ATOM 840 N N . VAL A 1 128 ? -4.790 5.428 8.971 1.00 98.31 128 VAL A N 1
ATOM 841 C CA . VAL A 1 128 ? -3.821 5.616 10.063 1.00 98.31 128 VAL A CA 1
ATOM 842 C C . VAL A 1 128 ? -2.434 5.349 9.511 1.00 98.31 128 VAL A C 1
ATOM 844 O O . VAL A 1 128 ? -2.167 4.234 9.070 1.00 98.31 128 VAL A O 1
ATOM 847 N N . CYS A 1 129 ? -1.559 6.353 9.529 1.00 97.31 129 CYS A N 1
ATOM 848 C CA . CYS A 1 129 ? -0.202 6.231 9.007 1.00 97.31 129 CYS A CA 1
ATOM 849 C C . CYS A 1 129 ? 0.843 6.352 10.112 1.00 97.31 129 CYS A C 1
ATOM 851 O O . CYS A 1 129 ? 0.720 7.176 11.018 1.00 97.31 129 CYS A O 1
ATOM 853 N N . TRP A 1 130 ? 1.916 5.580 9.990 1.00 94.88 130 TRP A N 1
ATOM 854 C CA . TRP A 1 130 ? 3.105 5.641 10.835 1.00 94.88 130 TRP A CA 1
ATOM 855 C C . TRP A 1 130 ? 4.243 6.390 10.126 1.00 94.88 130 TRP A C 1
ATOM 857 O O . TRP A 1 130 ? 4.089 6.914 9.020 1.00 94.88 130 TRP A O 1
ATOM 867 N N . SER A 1 131 ? 5.411 6.464 10.767 1.0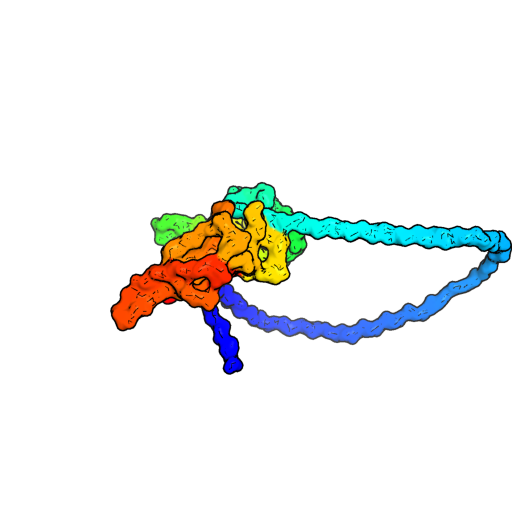0 87.19 131 SER A N 1
ATOM 868 C CA . SER A 1 131 ? 6.660 6.763 10.056 1.00 87.19 131 SER A CA 1
ATOM 869 C C . SER A 1 131 ? 6.884 5.781 8.896 1.00 87.19 131 SER A C 1
ATOM 871 O O . SER A 1 131 ? 6.329 4.687 8.907 1.00 87.19 131 SER A O 1
ATOM 873 N N . MET A 1 132 ? 7.747 6.146 7.939 1.00 87.06 132 MET A N 1
ATOM 874 C CA . MET A 1 132 ? 8.038 5.352 6.730 1.00 87.06 132 MET A CA 1
ATOM 875 C C . MET A 1 132 ? 6.867 5.258 5.731 1.00 87.06 132 MET A C 1
ATOM 877 O O . MET A 1 132 ? 6.731 4.250 5.046 1.00 87.06 132 MET A O 1
ATOM 881 N N . GLN A 1 133 ? 6.003 6.280 5.662 1.00 90.00 133 GLN A N 1
ATOM 882 C CA . GLN A 1 133 ? 4.883 6.380 4.699 1.00 90.00 133 GLN A CA 1
ATOM 883 C C . GLN A 1 133 ? 4.066 5.077 4.592 1.00 90.00 133 GLN A C 1
ATOM 885 O O . GLN A 1 133 ? 3.660 4.647 3.513 1.00 90.00 133 GLN A O 1
ATOM 890 N N . PHE A 1 134 ? 3.874 4.429 5.742 1.00 95.94 134 PHE A N 1
ATOM 891 C CA . PHE A 1 134 ? 3.108 3.205 5.890 1.00 95.94 134 PHE A CA 1
ATOM 892 C C . PHE A 1 134 ? 1.744 3.541 6.469 1.00 95.94 134 PHE A C 1
ATOM 894 O O . PHE A 1 134 ? 1.675 4.078 7.577 1.00 95.94 134 PHE A O 1
ATOM 901 N N . CYS A 1 135 ? 0.679 3.220 5.741 1.00 97.69 135 CYS A N 1
ATOM 902 C CA . CYS A 1 135 ? -0.693 3.511 6.133 1.00 97.69 135 CYS A CA 1
ATOM 903 C C . CYS A 1 135 ? -1.529 2.230 6.176 1.00 97.69 135 CYS A C 1
ATOM 905 O O . CYS A 1 135 ? -1.479 1.406 5.264 1.00 97.69 135 CYS A O 1
ATOM 907 N N . ALA A 1 136 ? -2.312 2.072 7.241 1.00 98.19 136 ALA A N 1
ATOM 908 C CA . ALA A 1 136 ? -3.368 1.077 7.339 1.00 98.19 136 ALA A CA 1
ATOM 909 C C . ALA A 1 136 ? -4.717 1.743 7.044 1.00 98.19 136 ALA A C 1
ATOM 911 O O . ALA A 1 136 ? -5.070 2.755 7.658 1.00 98.19 136 ALA A O 1
ATOM 912 N N . GLU A 1 137 ? -5.469 1.140 6.127 1.00 98.38 137 GLU A N 1
ATOM 913 C CA . GLU A 1 137 ? -6.795 1.581 5.713 1.00 98.38 137 GLU A CA 1
ATOM 914 C C . GLU A 1 137 ? -7.872 0.777 6.440 1.00 98.38 137 GLU A C 1
ATOM 916 O O . GLU A 1 137 ? -7.804 -0.452 6.565 1.00 98.38 137 GLU A O 1
ATOM 921 N N . PHE A 1 138 ? -8.893 1.482 6.916 1.00 98.50 138 PHE A N 1
ATOM 922 C CA . PHE A 1 138 ? -10.025 0.905 7.621 1.00 98.50 138 PHE A CA 1
ATOM 923 C C . PHE A 1 138 ? -11.336 1.395 7.016 1.00 98.50 138 PHE A C 1
ATOM 925 O O . PHE A 1 138 ? -11.478 2.577 6.711 1.00 98.50 138 PHE A O 1
ATOM 932 N N . GLY A 1 139 ? -12.324 0.509 6.904 1.00 98.00 139 GLY A N 1
ATOM 933 C CA . GLY A 1 139 ? -13.628 0.805 6.316 1.00 98.00 139 GLY A CA 1
ATOM 934 C C . GLY A 1 139 ? -14.782 0.181 7.091 1.00 98.00 139 GLY A C 1
ATOM 935 O O . GLY A 1 139 ? -14.628 -0.838 7.761 1.00 98.00 139 GLY A O 1
ATOM 936 N N . GLY A 1 140 ? -15.959 0.800 7.025 1.00 97.06 140 GLY A N 1
ATOM 937 C CA . GLY A 1 140 ? -17.162 0.291 7.682 1.00 97.06 140 GLY A CA 1
ATOM 938 C C . GLY A 1 140 ? -18.414 1.120 7.401 1.00 97.06 140 GLY A C 1
ATOM 939 O O . GLY A 1 140 ? -18.384 2.114 6.681 1.00 97.06 140 GLY A O 1
ATOM 940 N N . ALA A 1 141 ? -19.542 0.704 7.981 1.00 95.38 141 ALA A N 1
ATOM 941 C CA . ALA A 1 141 ? -20.815 1.427 7.866 1.00 95.38 141 ALA A CA 1
ATOM 942 C C . ALA A 1 141 ? -20.973 2.551 8.912 1.00 95.38 141 ALA A C 1
ATOM 944 O O . ALA A 1 141 ? -21.810 3.436 8.749 1.00 95.38 141 ALA A O 1
ATOM 945 N N . ALA A 1 142 ? -20.192 2.490 9.992 1.00 93.88 142 ALA A N 1
ATOM 946 C CA . ALA A 1 142 ? -20.152 3.443 11.100 1.00 93.88 142 ALA A CA 1
ATOM 947 C C . ALA A 1 142 ? -18.763 3.420 11.769 1.00 93.88 142 ALA A C 1
ATOM 949 O O . ALA A 1 142 ? -18.065 2.403 11.699 1.00 93.88 142 ALA A O 1
ATOM 950 N N . ALA A 1 143 ? -18.379 4.504 12.446 1.00 90.81 143 ALA A N 1
ATOM 951 C CA . ALA A 1 143 ? -17.042 4.687 13.025 1.00 90.81 143 ALA A CA 1
ATOM 952 C C . ALA A 1 143 ? -16.664 3.615 14.072 1.00 90.81 143 ALA A C 1
ATOM 954 O O . ALA A 1 143 ? -15.515 3.190 14.153 1.00 90.81 143 ALA A O 1
ATOM 955 N N . GLU A 1 144 ? -17.636 3.123 14.840 1.00 91.38 144 GLU A N 1
ATOM 956 C CA . GLU A 1 144 ? -17.475 2.037 15.814 1.00 91.38 144 GLU A CA 1
ATOM 957 C C . GLU A 1 144 ? -17.373 0.633 15.185 1.00 91.38 144 GLU A C 1
ATOM 959 O O . GLU A 1 144 ? -17.115 -0.342 15.888 1.00 91.38 144 GLU A O 1
ATOM 964 N N . SER A 1 145 ? -17.591 0.520 13.870 1.00 94.06 145 SER A N 1
ATOM 965 C CA . SER A 1 145 ? -17.643 -0.744 13.116 1.00 94.06 145 SER A CA 1
ATOM 966 C C . SER A 1 145 ? -16.537 -0.885 12.065 1.00 94.06 145 SER A C 1
ATOM 968 O O . SER A 1 145 ? -16.612 -1.771 11.216 1.00 94.06 145 SER A O 1
ATOM 970 N N . LEU A 1 146 ? -15.527 -0.010 12.105 1.00 97.81 146 LEU A N 1
ATOM 971 C CA . LEU A 1 146 ? -14.415 -0.023 11.157 1.00 97.81 146 LEU A CA 1
ATOM 972 C C . LEU A 1 146 ? -13.591 -1.315 11.278 1.00 97.81 146 LEU A C 1
ATOM 974 O O . LEU A 1 146 ? -13.121 -1.683 12.363 1.00 97.81 146 LEU A O 1
ATOM 978 N N . SER A 1 147 ? -13.385 -1.975 10.144 1.00 98.38 147 SER A N 1
ATOM 979 C CA . SER A 1 147 ? -12.504 -3.128 9.983 1.00 98.38 147 SER A CA 1
ATOM 980 C C . SER A 1 147 ? -11.333 -2.784 9.067 1.00 98.38 147 SER A C 1
ATOM 982 O O . SER A 1 147 ? -11.402 -1.855 8.272 1.00 98.38 147 SER A O 1
ATOM 984 N N . PHE A 1 148 ? -10.232 -3.512 9.209 1.00 98.56 148 PHE A N 1
ATOM 985 C CA . PHE A 1 148 ? -9.013 -3.346 8.426 1.00 98.56 148 PHE A CA 1
ATOM 986 C C . PHE A 1 148 ? -9.228 -3.820 6.983 1.00 98.56 148 PHE A C 1
ATOM 988 O O . PHE A 1 148 ? -9.487 -5.004 6.768 1.00 98.56 148 PHE A O 1
ATOM 995 N N . THR A 1 149 ? -9.167 -2.917 6.003 1.00 98.25 149 THR A N 1
ATOM 996 C CA . THR A 1 149 ? -9.510 -3.213 4.599 1.00 98.25 149 THR A CA 1
ATOM 997 C C . THR A 1 149 ? -8.298 -3.377 3.697 1.00 98.25 149 THR A C 1
ATOM 999 O O . THR A 1 149 ? -8.369 -4.147 2.741 1.00 98.25 149 THR A O 1
ATOM 1002 N N . GLY A 1 150 ? -7.188 -2.710 4.007 1.00 98.25 150 GLY A N 1
ATOM 1003 C CA . GLY A 1 150 ? -5.978 -2.722 3.192 1.00 98.25 150 GLY A CA 1
ATOM 1004 C C . GLY A 1 150 ? -4.842 -1.940 3.838 1.00 98.25 150 GLY A C 1
ATOM 1005 O O . GLY A 1 150 ? -5.004 -1.363 4.910 1.00 98.25 150 GLY A O 1
ATOM 1006 N N . TRP A 1 151 ? -3.680 -1.922 3.199 1.00 98.19 151 TRP A N 1
ATOM 1007 C CA . TRP A 1 151 ? -2.537 -1.116 3.634 1.00 98.19 151 TRP A CA 1
ATOM 1008 C C . TRP A 1 151 ? -1.713 -0.660 2.432 1.00 98.19 151 TRP A C 1
ATOM 1010 O O . TRP A 1 151 ? -1.745 -1.313 1.390 1.00 98.19 151 TRP A O 1
ATOM 1020 N N . THR A 1 152 ? -0.971 0.436 2.590 1.00 97.44 152 THR A N 1
ATOM 1021 C CA . THR A 1 152 ? -0.065 1.009 1.581 1.00 97.44 152 THR A CA 1
ATOM 1022 C C . THR A 1 152 ? 1.297 1.338 2.201 1.00 97.44 152 THR A C 1
ATOM 1024 O O . THR A 1 152 ? 1.394 1.632 3.394 1.00 97.44 152 THR A O 1
ATOM 1027 N N . TYR A 1 153 ? 2.366 1.252 1.409 1.00 96.06 153 TYR A N 1
ATOM 1028 C CA . TYR A 1 153 ? 3.749 1.494 1.828 1.00 96.06 153 TYR A CA 1
ATOM 1029 C C . TYR A 1 153 ? 4.598 1.972 0.644 1.00 96.06 153 TYR A C 1
ATOM 1031 O O . TYR A 1 153 ? 4.555 1.353 -0.417 1.00 96.06 153 TYR A O 1
ATOM 1039 N N . HIS A 1 154 ? 5.365 3.056 0.808 1.00 92.31 154 HIS A N 1
ATOM 1040 C CA . HIS A 1 154 ? 6.143 3.662 -0.288 1.00 92.31 154 HIS A CA 1
ATOM 1041 C C . HIS A 1 154 ? 7.368 4.489 0.160 1.00 92.31 154 HIS A C 1
ATOM 1043 O O . HIS A 1 154 ? 7.761 5.441 -0.511 1.00 92.31 154 HIS A O 1
ATOM 1049 N N . ASP A 1 155 ? 7.990 4.143 1.293 1.00 85.00 155 ASP A N 1
ATOM 1050 C CA . ASP A 1 155 ? 9.210 4.807 1.787 1.00 85.00 155 ASP A CA 1
ATOM 1051 C C . ASP A 1 155 ? 10.425 3.868 1.725 1.00 85.00 155 ASP A C 1
ATOM 1053 O O . ASP A 1 155 ? 10.421 2.796 2.337 1.00 85.00 155 ASP A O 1
ATOM 1057 N N . ASP A 1 156 ? 11.470 4.284 1.008 1.00 77.25 156 ASP A N 1
ATOM 1058 C CA . ASP A 1 156 ? 12.719 3.539 0.804 1.00 77.25 156 ASP A CA 1
ATOM 1059 C C . ASP A 1 156 ? 13.721 3.676 1.968 1.00 77.25 156 ASP A C 1
ATOM 1061 O O . ASP A 1 156 ? 14.738 2.981 2.009 1.00 77.25 156 ASP A O 1
ATOM 1065 N N . SER A 1 157 ? 13.450 4.547 2.946 1.00 75.56 157 SER A N 1
ATOM 1066 C CA . SER A 1 157 ? 14.412 4.899 4.000 1.00 75.56 157 SER A CA 1
ATOM 1067 C C . SER A 1 157 ? 14.590 3.849 5.105 1.00 75.56 157 SER A C 1
ATOM 1069 O O . SER A 1 157 ? 15.407 4.043 6.011 1.00 75.56 157 SER A O 1
ATOM 1071 N N . SER A 1 158 ? 13.846 2.739 5.071 1.00 76.31 158 SER A N 1
ATOM 1072 C CA . SER A 1 158 ? 13.851 1.734 6.136 1.00 76.31 158 SER A CA 1
ATOM 1073 C C . SER A 1 158 ? 13.482 0.338 5.642 1.00 76.31 158 SER A C 1
ATOM 1075 O O . SER A 1 158 ? 12.551 0.163 4.871 1.00 76.31 158 SER A O 1
ATOM 1077 N N . THR A 1 159 ? 14.164 -0.676 6.177 1.00 79.69 159 THR A N 1
ATOM 1078 C CA . THR A 1 159 ? 13.880 -2.099 5.933 1.00 79.69 159 THR A CA 1
ATOM 1079 C C . THR A 1 159 ? 13.051 -2.734 7.058 1.00 79.69 159 THR A C 1
ATOM 1081 O O . THR A 1 159 ? 13.053 -3.953 7.212 1.00 79.69 159 THR A O 1
ATOM 1084 N N . ALA A 1 160 ? 12.404 -1.934 7.916 1.00 86.25 160 ALA A N 1
ATOM 1085 C CA . ALA A 1 160 ? 11.618 -2.453 9.043 1.00 86.25 160 ALA A CA 1
ATOM 1086 C C . ALA A 1 160 ? 10.270 -3.069 8.618 1.00 86.25 160 ALA A C 1
ATOM 1088 O O . ALA A 1 160 ? 9.639 -3.752 9.421 1.00 86.25 160 ALA A O 1
ATOM 1089 N N . LEU A 1 161 ? 9.852 -2.847 7.369 1.00 93.12 161 LEU A N 1
ATOM 1090 C CA . LEU A 1 161 ? 8.694 -3.468 6.731 1.00 93.12 161 LEU A CA 1
ATOM 1091 C C . LEU A 1 161 ? 9.168 -4.246 5.500 1.00 93.12 161 LEU A C 1
ATOM 1093 O O . LEU A 1 161 ? 9.918 -3.708 4.687 1.00 93.12 161 LEU A O 1
ATOM 1097 N N . GLN A 1 162 ? 8.741 -5.498 5.351 1.00 95.06 162 GLN A N 1
ATOM 1098 C CA . GLN A 1 162 ? 9.072 -6.331 4.187 1.00 95.06 162 GLN A CA 1
ATOM 1099 C C . GLN A 1 162 ? 8.046 -7.452 3.998 1.00 95.06 162 GLN A C 1
ATOM 1101 O O . GLN A 1 162 ? 7.404 -7.879 4.953 1.00 95.06 162 GLN A O 1
ATOM 1106 N N . SER A 1 163 ? 7.915 -7.965 2.779 1.00 96.56 163 SER A N 1
ATOM 1107 C CA . SER A 1 163 ? 7.176 -9.201 2.480 1.00 96.56 163 SER A CA 1
ATOM 1108 C C . SER A 1 163 ? 7.817 -10.443 3.125 1.00 96.56 163 SER A C 1
ATOM 1110 O O . SER A 1 163 ? 8.953 -10.399 3.608 1.00 96.56 163 SER A O 1
ATOM 1112 N N . SER A 1 164 ? 7.126 -11.588 3.106 1.00 95.44 164 SER A N 1
ATOM 1113 C CA . SER A 1 164 ? 7.679 -12.855 3.614 1.00 95.44 164 SER A CA 1
ATOM 1114 C C . SER A 1 164 ? 8.904 -13.358 2.836 1.00 95.44 164 SER A C 1
ATOM 1116 O O . SER A 1 164 ? 9.767 -14.010 3.422 1.00 95.44 164 SER A O 1
ATOM 1118 N N . SER A 1 165 ? 9.014 -12.996 1.558 1.00 95.81 165 SER A N 1
ATOM 1119 C CA . SER A 1 165 ? 10.157 -13.249 0.676 1.00 95.81 165 SER A CA 1
ATOM 1120 C C . SER A 1 165 ? 11.274 -12.198 0.822 1.00 95.81 165 SER A C 1
ATOM 1122 O O . SER A 1 165 ? 12.286 -12.270 0.135 1.00 95.81 165 SER A O 1
ATOM 1124 N N . GLY A 1 166 ? 11.127 -11.219 1.726 1.00 94.69 166 GLY A N 1
ATOM 1125 C CA . GLY A 1 166 ? 12.138 -10.192 2.013 1.00 94.69 166 GLY A CA 1
ATOM 1126 C C . GLY A 1 166 ? 12.124 -8.979 1.075 1.00 94.69 166 GLY A C 1
ATOM 1127 O O . GLY A 1 166 ? 12.906 -8.055 1.275 1.00 94.69 166 GLY A O 1
ATOM 1128 N N . VAL A 1 167 ? 11.221 -8.939 0.090 1.00 96.00 167 VAL A N 1
ATOM 1129 C CA . VAL A 1 167 ? 11.015 -7.773 -0.787 1.00 96.00 167 VAL A CA 1
ATOM 1130 C C . VAL A 1 167 ? 10.438 -6.606 0.009 1.00 96.00 167 VAL A C 1
ATOM 1132 O O . VAL A 1 167 ? 9.451 -6.777 0.728 1.00 96.00 167 VAL A O 1
ATOM 1135 N N . THR A 1 168 ? 11.040 -5.433 -0.163 1.00 95.81 168 THR A N 1
ATOM 1136 C CA . THR A 1 168 ? 10.634 -4.132 0.394 1.00 95.81 168 THR A CA 1
ATOM 1137 C C . THR A 1 168 ? 10.836 -3.006 -0.639 1.00 95.81 168 THR A C 1
ATOM 1139 O O . THR A 1 168 ? 11.313 -3.266 -1.749 1.00 95.81 168 THR A O 1
ATOM 1142 N N . ILE A 1 169 ? 10.494 -1.759 -0.310 1.00 95.75 169 ILE A N 1
ATOM 1143 C CA . ILE A 1 169 ? 10.701 -0.598 -1.193 1.00 95.75 169 ILE A CA 1
ATOM 1144 C C . ILE A 1 169 ? 12.196 -0.456 -1.532 1.00 95.75 169 ILE A C 1
ATOM 1146 O O . ILE A 1 169 ? 13.068 -0.711 -0.704 1.00 95.75 169 ILE A O 1
ATOM 1150 N N . GLY A 1 170 ? 12.504 -0.125 -2.786 1.00 95.06 170 GLY A N 1
ATOM 1151 C CA . GLY A 1 170 ? 13.867 -0.078 -3.322 1.00 95.06 170 GLY A CA 1
ATOM 1152 C C . GLY A 1 170 ? 14.457 -1.437 -3.729 1.00 95.06 170 GLY A C 1
ATOM 1153 O O . GLY A 1 170 ? 15.542 -1.472 -4.313 1.00 95.06 170 GLY A O 1
ATOM 1154 N N . THR A 1 171 ? 13.767 -2.560 -3.487 1.00 95.94 171 THR A N 1
ATOM 1155 C CA . THR A 1 171 ? 14.217 -3.884 -3.962 1.00 95.94 171 THR A CA 1
ATOM 1156 C C . THR A 1 171 ? 14.230 -3.922 -5.489 1.00 95.94 171 THR A C 1
ATOM 1158 O O . THR A 1 171 ? 13.232 -3.573 -6.123 1.00 95.94 171 THR A O 1
ATOM 1161 N N . ARG A 1 172 ? 15.343 -4.366 -6.088 1.00 96.88 172 ARG A N 1
ATOM 1162 C CA . ARG A 1 172 ? 15.452 -4.584 -7.539 1.00 96.88 172 ARG A CA 1
ATOM 1163 C C . ARG A 1 172 ? 14.819 -5.908 -7.940 1.00 96.88 172 ARG A C 1
ATOM 1165 O O . ARG A 1 172 ? 15.019 -6.918 -7.269 1.00 96.88 172 ARG A O 1
ATOM 1172 N N . TRP A 1 173 ? 14.135 -5.934 -9.081 1.00 97.12 173 TRP A N 1
ATOM 1173 C CA . TRP A 1 173 ? 13.523 -7.161 -9.598 1.00 97.12 173 TRP A CA 1
ATOM 1174 C C . TRP A 1 173 ? 14.571 -8.245 -9.921 1.00 97.12 173 TRP A C 1
ATOM 1176 O O . TRP A 1 173 ? 14.332 -9.425 -9.680 1.00 97.12 173 TRP A O 1
ATOM 1186 N N . SER A 1 174 ? 15.777 -7.866 -10.359 1.00 97.50 174 SER A N 1
ATOM 1187 C CA . SER A 1 174 ? 16.899 -8.803 -10.554 1.00 97.50 174 SER A CA 1
ATOM 1188 C C . SER A 1 174 ? 17.304 -9.584 -9.304 1.00 97.50 174 SER A C 1
ATOM 1190 O O . SER A 1 174 ? 17.877 -10.667 -9.430 1.00 97.50 174 SER A O 1
ATOM 1192 N N . ASP A 1 175 ? 17.030 -9.030 -8.124 1.00 97.25 175 ASP A N 1
ATOM 1193 C CA . ASP A 1 175 ? 17.526 -9.529 -6.842 1.00 97.25 175 ASP A CA 1
ATOM 1194 C C . ASP A 1 175 ? 16.437 -10.305 -6.073 1.00 97.25 175 ASP A C 1
ATOM 1196 O O . ASP A 1 175 ? 16.738 -10.957 -5.074 1.00 97.25 175 ASP A O 1
ATOM 1200 N N . ALA A 1 176 ? 15.192 -10.272 -6.568 1.00 96.50 176 ALA A N 1
ATOM 1201 C CA . ALA A 1 176 ? 14.004 -10.889 -5.983 1.00 96.50 176 ALA A CA 1
ATOM 1202 C C . ALA A 1 176 ? 13.200 -11.668 -7.053 1.00 96.50 176 ALA A C 1
ATOM 1204 O O . ALA A 1 176 ? 12.239 -11.135 -7.621 1.00 96.50 176 ALA A O 1
ATOM 1205 N N . PRO A 1 177 ? 13.581 -12.924 -7.365 1.00 94.00 177 PRO A N 1
ATOM 1206 C CA . PRO A 1 177 ? 12.932 -13.739 -8.399 1.00 94.00 177 PRO A CA 1
ATOM 1207 C C . PRO A 1 177 ? 11.477 -14.130 -8.081 1.00 94.00 177 PRO A C 1
ATOM 1209 O O . PRO A 1 177 ? 10.794 -14.684 -8.941 1.00 94.00 177 PRO A O 1
ATOM 1212 N N . GLU A 1 178 ? 11.001 -13.864 -6.865 1.00 96.38 178 GLU A N 1
ATOM 1213 C CA . GLU A 1 178 ? 9.616 -14.039 -6.424 1.00 96.38 178 GLU A CA 1
ATOM 1214 C C . GLU A 1 178 ? 8.679 -12.943 -6.965 1.00 96.38 178 GLU A C 1
ATOM 1216 O O . GLU A 1 178 ? 7.464 -13.147 -7.016 1.00 96.38 178 GLU A O 1
ATOM 1221 N N . ILE A 1 179 ? 9.223 -11.795 -7.391 1.00 97.75 179 ILE A N 1
ATOM 1222 C CA . ILE A 1 179 ? 8.447 -10.720 -8.019 1.00 97.75 179 ILE A CA 1
ATOM 1223 C C . ILE A 1 179 ? 7.993 -11.161 -9.414 1.00 97.75 179 ILE A C 1
ATOM 1225 O O . ILE A 1 179 ? 8.801 -11.491 -10.286 1.00 97.75 179 ILE A O 1
ATOM 1229 N N . THR A 1 180 ? 6.686 -11.082 -9.646 1.00 96.62 180 THR A N 1
ATOM 1230 C CA . THR A 1 180 ? 6.076 -11.208 -10.973 1.00 96.62 180 THR A CA 1
ATOM 1231 C C . THR A 1 180 ? 5.618 -9.828 -11.428 1.00 96.62 180 THR A C 1
ATOM 1233 O O . THR A 1 180 ? 4.693 -9.279 -10.838 1.00 96.62 180 THR A O 1
ATOM 1236 N N . ALA A 1 181 ? 6.260 -9.259 -12.449 1.00 94.69 181 ALA A N 1
ATOM 1237 C CA . ALA A 1 181 ? 5.789 -8.036 -13.099 1.00 94.69 181 ALA A CA 1
ATOM 1238 C C . ALA A 1 181 ? 4.704 -8.352 -14.141 1.00 94.69 181 ALA A C 1
ATOM 1240 O O . ALA A 1 181 ? 4.776 -9.383 -14.816 1.00 94.69 181 ALA A O 1
ATOM 1241 N N . ASP A 1 182 ? 3.725 -7.461 -14.279 1.00 93.31 182 ASP A N 1
ATOM 1242 C CA . ASP A 1 182 ? 2.689 -7.550 -15.307 1.00 93.31 182 ASP A CA 1
ATOM 1243 C C . ASP A 1 182 ? 3.201 -7.027 -16.665 1.00 93.31 182 ASP A C 1
ATOM 1245 O O . ASP A 1 182 ? 4.163 -6.258 -16.742 1.00 93.31 182 ASP A O 1
ATOM 1249 N N . GLU A 1 183 ? 2.557 -7.438 -17.763 1.00 88.06 183 GLU A N 1
ATOM 1250 C CA . GLU A 1 183 ? 2.828 -6.867 -19.088 1.00 88.06 183 GLU A CA 1
ATOM 1251 C C . GLU A 1 183 ? 2.132 -5.508 -19.246 1.00 88.06 183 GLU A C 1
ATOM 1253 O O . GLU A 1 183 ? 0.914 -5.398 -19.086 1.00 88.06 183 GLU A O 1
ATOM 1258 N N . GLY A 1 184 ? 2.888 -4.490 -19.659 1.00 88.19 184 GLY A N 1
ATOM 1259 C CA . GLY A 1 184 ? 2.370 -3.137 -19.850 1.00 88.19 184 GLY A CA 1
ATOM 1260 C C . GLY A 1 184 ? 2.509 -2.250 -18.612 1.00 88.19 184 GLY A C 1
ATOM 1261 O O . GLY A 1 184 ? 2.957 -2.665 -17.546 1.00 88.19 184 GLY A O 1
ATOM 1262 N N . GLY A 1 185 ? 2.142 -0.984 -18.781 1.00 90.31 185 GLY A N 1
ATOM 1263 C CA . GLY A 1 185 ? 2.245 0.046 -17.754 1.00 90.31 185 GLY A CA 1
ATOM 1264 C C . GLY A 1 185 ? 2.120 1.472 -18.294 1.00 90.31 185 GLY A C 1
ATOM 1265 O O . GLY A 1 185 ? 1.869 1.706 -19.481 1.00 90.31 185 GLY A O 1
ATOM 1266 N N . CYS A 1 186 ? 2.311 2.423 -17.390 1.00 90.44 186 CYS A N 1
ATOM 1267 C CA . CYS A 1 186 ? 2.304 3.861 -17.599 1.00 90.44 186 CYS A CA 1
ATOM 1268 C C . CYS A 1 186 ? 3.755 4.367 -17.712 1.00 90.44 186 CYS A C 1
ATOM 1270 O O . CYS A 1 186 ? 4.408 4.661 -16.713 1.00 90.44 186 CYS A O 1
ATOM 1272 N N . TYR A 1 187 ? 4.289 4.443 -18.936 1.00 93.31 187 TYR A N 1
ATOM 1273 C CA . TYR A 1 187 ? 5.677 4.857 -19.188 1.00 93.31 187 TYR A CA 1
ATOM 1274 C C . TYR A 1 187 ? 6.690 4.039 -18.364 1.00 93.31 187 TYR A C 1
ATOM 1276 O O . TYR A 1 187 ? 6.761 2.822 -18.533 1.00 93.31 187 TYR A O 1
ATOM 1284 N N . SER A 1 188 ? 7.480 4.674 -17.494 1.00 95.19 188 SER A N 1
ATOM 1285 C CA . SER A 1 188 ? 8.434 4.004 -16.598 1.00 95.19 188 SER A CA 1
ATOM 1286 C C . SER A 1 188 ? 7.771 3.191 -15.483 1.00 95.19 188 SER A C 1
ATOM 1288 O O . SER A 1 188 ? 8.455 2.395 -14.847 1.00 95.19 188 SER A O 1
ATOM 1290 N N . VAL A 1 189 ? 6.469 3.361 -15.244 1.00 95.56 189 VAL A N 1
ATOM 1291 C CA . VAL A 1 189 ? 5.734 2.748 -14.135 1.00 95.56 189 VAL A CA 1
ATOM 1292 C C . VAL A 1 189 ? 4.960 1.516 -14.606 1.00 95.56 189 VAL A C 1
ATOM 1294 O O . VAL A 1 189 ? 4.148 1.593 -15.524 1.00 95.56 189 VAL A O 1
ATOM 1297 N N . GLY A 1 190 ? 5.179 0.379 -13.954 1.00 95.56 190 GLY A N 1
ATOM 1298 C CA . GLY A 1 190 ? 4.453 -0.875 -14.159 1.00 95.56 190 GLY A CA 1
ATOM 1299 C C . GLY A 1 190 ? 3.801 -1.379 -12.873 1.00 95.56 190 GLY A C 1
ATOM 1300 O O . GLY A 1 190 ? 3.991 -0.812 -11.793 1.00 95.56 190 GLY A O 1
ATOM 1301 N N . SER A 1 191 ? 3.049 -2.472 -12.979 1.00 96.06 191 SER A N 1
ATOM 1302 C CA . SER A 1 191 ? 2.521 -3.208 -11.828 1.00 96.06 191 SER A CA 1
ATOM 1303 C C . SER A 1 191 ? 3.166 -4.586 -11.698 1.00 96.06 191 SER A C 1
ATOM 1305 O O . SER A 1 191 ? 3.825 -5.089 -12.611 1.00 96.06 191 SER A O 1
ATOM 1307 N N . GLY A 1 192 ? 3.000 -5.195 -10.531 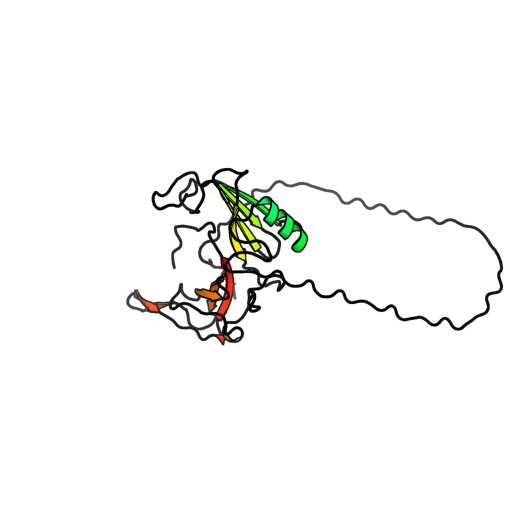1.00 96.75 192 GLY A N 1
ATOM 1308 C CA . GLY A 1 192 ? 3.374 -6.581 -10.306 1.00 96.75 192 GLY A CA 1
ATOM 1309 C C . GLY A 1 192 ? 2.855 -7.109 -8.979 1.00 96.75 192 GLY A C 1
ATOM 1310 O O . GLY A 1 192 ? 2.084 -6.452 -8.278 1.00 96.75 192 GLY A O 1
ATOM 1311 N N . THR A 1 193 ? 3.308 -8.302 -8.609 1.00 98.06 193 THR A N 1
ATOM 1312 C CA . THR A 1 193 ? 2.968 -8.948 -7.339 1.00 98.06 193 THR A CA 1
ATOM 1313 C C . THR A 1 193 ? 4.153 -9.683 -6.716 1.00 98.06 193 THR A C 1
ATOM 1315 O O . THR A 1 193 ? 5.047 -10.162 -7.414 1.00 98.06 193 THR A O 1
ATOM 1318 N N . VAL A 1 194 ? 4.134 -9.797 -5.386 1.00 98.19 194 VAL A N 1
ATOM 1319 C CA . VAL A 1 194 ? 4.981 -10.700 -4.586 1.00 98.19 194 VAL A CA 1
ATOM 1320 C C . VAL A 1 194 ? 4.197 -11.122 -3.345 1.00 98.19 194 VAL A C 1
ATOM 1322 O O . VAL A 1 194 ? 3.530 -10.291 -2.746 1.00 98.19 194 VAL A O 1
ATOM 1325 N N . ASP A 1 195 ? 4.213 -12.396 -2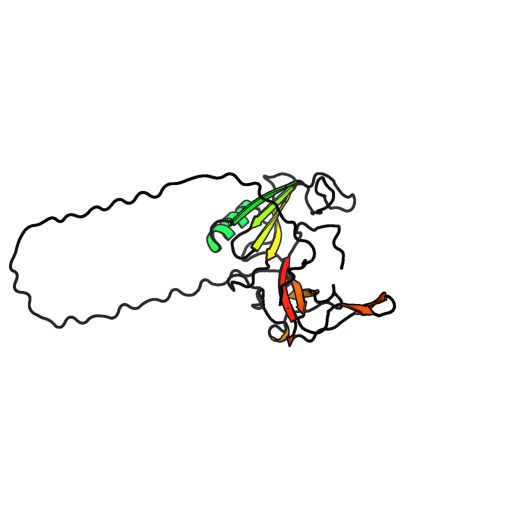.952 1.00 97.06 195 ASP A N 1
ATOM 1326 C CA . ASP A 1 195 ? 3.527 -12.894 -1.739 1.00 97.06 195 ASP A CA 1
ATOM 1327 C C . ASP A 1 195 ? 2.032 -12.487 -1.598 1.00 97.06 195 ASP A C 1
ATOM 1329 O O . ASP A 1 195 ? 1.493 -12.361 -0.495 1.00 97.06 195 ASP A O 1
ATOM 1333 N N . GLY A 1 196 ? 1.348 -12.252 -2.726 1.00 96.50 196 GLY A N 1
ATOM 1334 C CA . GLY A 1 196 ? -0.033 -11.750 -2.779 1.00 96.50 196 GLY A CA 1
ATOM 1335 C C . GLY A 1 196 ? -0.202 -10.240 -2.535 1.00 96.50 196 GLY A C 1
ATOM 1336 O O . GLY A 1 196 ? -1.330 -9.758 -2.530 1.00 96.50 196 GLY A O 1
ATOM 1337 N N . ILE A 1 197 ? 0.890 -9.504 -2.337 1.00 98.44 197 ILE A N 1
ATOM 1338 C CA . ILE A 1 197 ? 0.972 -8.039 -2.256 1.00 98.44 197 ILE A CA 1
ATOM 1339 C C . ILE A 1 197 ? 0.997 -7.475 -3.683 1.00 98.44 197 ILE A C 1
ATOM 1341 O O . ILE A 1 197 ? 1.688 -8.032 -4.541 1.00 98.44 197 ILE A O 1
ATOM 1345 N N . ARG A 1 198 ? 0.283 -6.371 -3.942 1.00 98.06 198 ARG A N 1
ATOM 1346 C CA . ARG A 1 198 ? 0.390 -5.609 -5.198 1.00 98.06 198 ARG A CA 1
ATOM 1347 C C . ARG A 1 198 ? 1.583 -4.658 -5.124 1.00 98.06 198 ARG A C 1
ATOM 1349 O O . ARG A 1 198 ? 1.813 -4.019 -4.099 1.00 98.06 198 ARG A O 1
ATOM 1356 N N . LEU A 1 199 ? 2.327 -4.561 -6.216 1.00 97.75 199 LEU A N 1
ATOM 1357 C CA . LEU A 1 199 ? 3.514 -3.724 -6.352 1.00 97.75 199 LEU A CA 1
ATOM 1358 C C . LEU A 1 199 ? 3.286 -2.656 -7.419 1.00 97.75 199 LEU A C 1
ATOM 1360 O O . LEU A 1 199 ? 2.764 -2.965 -8.491 1.00 97.75 199 LEU A O 1
ATOM 1364 N N . THR A 1 200 ? 3.776 -1.444 -7.168 1.00 96.69 200 THR A N 1
ATOM 1365 C CA . THR A 1 200 ? 4.133 -0.518 -8.249 1.00 96.69 200 THR A CA 1
ATOM 1366 C C . THR A 1 200 ? 5.633 -0.608 -8.471 1.00 96.69 200 THR A C 1
ATOM 1368 O O . THR A 1 200 ? 6.430 -0.513 -7.531 1.00 96.69 200 THR A O 1
ATOM 1371 N N . LEU A 1 201 ? 6.002 -0.818 -9.727 1.00 97.00 201 LEU A N 1
ATOM 1372 C CA . LEU A 1 201 ? 7.368 -0.989 -10.189 1.00 97.00 201 LEU A CA 1
ATOM 1373 C C . LEU A 1 201 ? 7.766 0.243 -11.001 1.00 97.00 201 LEU A C 1
ATOM 1375 O O . LEU A 1 201 ? 6.973 0.718 -11.808 1.00 97.00 201 LEU A O 1
ATOM 1379 N N . GLU A 1 202 ? 8.984 0.739 -10.829 1.00 96.94 202 GLU A N 1
ATOM 1380 C CA . GLU A 1 202 ? 9.553 1.797 -11.668 1.00 96.94 202 GLU A CA 1
ATOM 1381 C C . GLU A 1 202 ? 10.774 1.263 -12.416 1.00 96.94 202 GLU A C 1
ATOM 1383 O O . GLU A 1 202 ? 11.566 0.513 -11.850 1.00 96.94 202 GLU A O 1
ATOM 1388 N N . SER A 1 203 ? 10.914 1.634 -13.688 1.00 96.94 203 SER A N 1
ATOM 1389 C CA . SER A 1 203 ? 12.077 1.331 -14.521 1.00 96.94 203 SER A CA 1
ATOM 1390 C C . SER A 1 203 ? 12.888 2.594 -14.810 1.00 96.94 203 SER A C 1
ATOM 1392 O O . SER A 1 203 ? 12.361 3.561 -15.363 1.00 96.94 203 SER A O 1
ATOM 1394 N N . GLU A 1 204 ? 14.190 2.559 -14.514 1.00 96.62 204 GLU A N 1
ATOM 1395 C CA . GLU A 1 204 ? 15.163 3.575 -14.958 1.00 96.62 204 GLU A CA 1
ATOM 1396 C C . GLU A 1 204 ? 15.659 3.332 -16.404 1.00 96.62 204 GLU A C 1
ATOM 1398 O O . GLU A 1 204 ? 16.429 4.132 -16.943 1.00 96.62 204 GLU A O 1
ATOM 1403 N N . GLY A 1 205 ? 15.254 2.214 -17.022 1.00 94.81 205 GLY A N 1
ATOM 1404 C CA . GLY A 1 205 ? 15.678 1.765 -18.351 1.00 94.81 205 GLY A CA 1
ATOM 1405 C C . GLY A 1 205 ? 14.602 1.955 -19.424 1.00 94.81 205 GLY A C 1
ATOM 1406 O O . GLY A 1 205 ? 14.107 3.057 -19.655 1.00 94.81 205 GLY A O 1
ATOM 1407 N N . GLU A 1 206 ? 14.251 0.868 -20.116 1.00 94.81 206 GLU A N 1
ATOM 1408 C CA . GLU A 1 206 ? 13.105 0.859 -21.037 1.00 94.81 206 GLU A CA 1
ATOM 1409 C C . GLU A 1 206 ? 11.780 1.005 -20.259 1.00 94.81 206 GLU A C 1
ATOM 1411 O O . GLU A 1 206 ? 11.685 0.537 -19.121 1.00 94.81 206 GLU A O 1
ATOM 1416 N N . PRO A 1 207 ? 10.740 1.631 -20.831 1.00 95.25 207 PRO A N 1
ATOM 1417 C CA . PRO A 1 207 ? 9.441 1.752 -20.176 1.00 95.25 207 PRO A CA 1
ATOM 1418 C C . PRO A 1 207 ? 8.663 0.423 -20.167 1.00 95.25 207 PRO A C 1
ATOM 1420 O O . PRO A 1 207 ? 8.862 -0.442 -21.020 1.00 95.25 207 PRO A O 1
ATOM 1423 N N . PHE A 1 208 ? 7.706 0.293 -19.245 1.00 95.31 208 PHE A N 1
ATOM 1424 C CA . PHE A 1 208 ? 6.678 -0.756 -19.251 1.00 95.31 208 PHE A CA 1
ATOM 1425 C C . PHE A 1 208 ? 5.620 -0.539 -20.345 1.00 95.31 208 PHE A C 1
ATOM 1427 O O . PHE A 1 208 ? 5.011 -1.494 -20.825 1.00 95.31 208 PHE A O 1
ATOM 1434 N N . GLY A 1 209 ? 5.407 0.702 -20.785 1.00 93.88 209 GLY A N 1
ATOM 1435 C CA . GLY A 1 209 ? 4.502 1.025 -21.888 1.00 93.88 209 GLY A CA 1
ATOM 1436 C C . GLY A 1 209 ? 4.867 2.336 -22.571 1.00 93.88 209 GLY A C 1
ATOM 1437 O O . GLY A 1 209 ? 5.445 3.225 -21.960 1.00 93.88 209 GLY A O 1
ATOM 1438 N N . SER A 1 210 ? 4.550 2.484 -23.852 1.00 93.25 210 SER A N 1
ATOM 1439 C CA . SER A 1 210 ? 4.799 3.727 -24.594 1.00 93.25 210 SER A CA 1
ATOM 1440 C C . SER A 1 210 ? 3.789 3.915 -25.724 1.00 93.25 210 SER A C 1
ATOM 1442 O O . SER A 1 210 ? 2.978 3.029 -25.987 1.00 93.25 210 SER A O 1
ATOM 1444 N N . PHE A 1 211 ? 3.835 5.062 -26.401 1.00 92.00 211 PHE A N 1
ATOM 1445 C CA . PHE A 1 211 ? 3.077 5.302 -27.627 1.00 92.00 211 PHE A CA 1
ATOM 1446 C C . PHE A 1 211 ? 4.036 5.524 -28.799 1.00 92.00 211 PHE A C 1
ATOM 1448 O O . PHE A 1 211 ? 5.015 6.259 -28.664 1.00 92.00 211 PHE A O 1
ATOM 1455 N N . ASP A 1 212 ? 3.764 4.887 -29.939 1.00 91.50 212 ASP A N 1
ATOM 1456 C CA . ASP A 1 212 ? 4.539 5.090 -31.168 1.00 91.50 212 ASP A CA 1
ATOM 1457 C C . ASP A 1 212 ? 4.215 6.437 -31.854 1.00 91.50 212 ASP A C 1
ATOM 1459 O O . ASP A 1 212 ? 3.269 7.138 -31.487 1.00 91.50 212 ASP A O 1
ATOM 1463 N N . ASP A 1 213 ? 4.971 6.793 -32.901 1.00 92.69 213 ASP A N 1
ATOM 1464 C CA . ASP A 1 213 ? 4.759 8.020 -33.698 1.00 92.69 213 ASP A CA 1
ATOM 1465 C C . ASP A 1 213 ? 3.357 8.115 -34.349 1.00 92.69 213 ASP A C 1
ATOM 1467 O O . ASP A 1 213 ? 2.974 9.169 -34.864 1.00 92.69 213 ASP A O 1
ATOM 1471 N N . MET A 1 214 ? 2.591 7.019 -34.374 1.00 93.75 214 MET A N 1
ATOM 1472 C CA . MET A 1 214 ? 1.225 6.946 -34.900 1.00 93.75 214 MET A CA 1
ATOM 1473 C C . MET A 1 214 ? 0.161 6.990 -33.786 1.00 93.75 214 MET A C 1
ATOM 1475 O O . MET A 1 214 ? -1.031 7.016 -34.096 1.00 93.75 214 MET A O 1
ATOM 1479 N N . GLY A 1 215 ? 0.570 7.037 -32.514 1.00 91.12 215 GLY A N 1
ATOM 1480 C CA . GLY A 1 215 ? -0.304 7.047 -31.342 1.00 91.12 215 GLY A CA 1
ATOM 1481 C C . GLY A 1 215 ? -0.818 5.667 -30.918 1.00 91.12 215 GLY A C 1
ATOM 1482 O O . GLY A 1 215 ? -1.776 5.598 -30.149 1.00 91.12 215 GLY A O 1
ATOM 1483 N N . ASN A 1 216 ? -0.229 4.569 -31.402 1.00 93.56 216 ASN A N 1
ATOM 1484 C CA . ASN A 1 216 ? -0.568 3.225 -30.930 1.00 93.56 216 ASN A CA 1
ATOM 1485 C C . ASN A 1 216 ? 0.171 2.926 -29.626 1.00 93.56 216 ASN A C 1
ATOM 1487 O O . ASN A 1 216 ? 1.365 3.202 -29.518 1.00 93.56 216 ASN A O 1
ATOM 1491 N N . TYR A 1 217 ? -0.514 2.302 -28.669 1.00 92.25 217 TYR A N 1
ATOM 1492 C CA . TYR A 1 217 ? 0.125 1.808 -27.453 1.00 92.25 217 TYR A CA 1
ATOM 1493 C C . TYR A 1 217 ? 1.026 0.601 -27.751 1.00 92.25 217 TYR A C 1
ATOM 1495 O O . TYR A 1 217 ? 0.619 -0.340 -28.438 1.00 92.25 217 TYR A O 1
ATOM 1503 N N . VAL A 1 218 ? 2.238 0.626 -27.203 1.00 94.00 218 VAL A N 1
ATOM 1504 C CA . VAL A 1 218 ? 3.264 -0.410 -27.322 1.00 94.00 218 VAL A CA 1
ATOM 1505 C C . VAL A 1 218 ? 3.607 -0.905 -25.921 1.00 94.00 218 VAL A C 1
ATOM 1507 O O . VAL A 1 218 ? 4.088 -0.137 -25.088 1.00 94.00 218 VAL A O 1
ATOM 1510 N N . ILE A 1 219 ? 3.374 -2.196 -25.679 1.00 94.44 219 ILE A N 1
ATOM 1511 C CA . ILE A 1 219 ? 3.784 -2.883 -24.450 1.00 94.44 219 ILE A CA 1
ATOM 1512 C C . ILE A 1 219 ? 5.312 -2.972 -24.423 1.00 94.44 219 ILE A C 1
ATOM 1514 O O . ILE A 1 219 ? 5.929 -3.442 -25.382 1.00 94.44 219 ILE A O 1
ATOM 1518 N N . GLY A 1 220 ? 5.904 -2.524 -23.320 1.00 91.31 220 GLY A N 1
ATOM 1519 C CA . GLY A 1 220 ? 7.317 -2.687 -23.012 1.00 91.31 220 GLY A CA 1
ATOM 1520 C C . GLY A 1 220 ? 7.558 -3.832 -22.029 1.00 91.31 220 GLY A C 1
ATOM 1521 O O . GLY A 1 220 ? 6.647 -4.315 -21.358 1.00 91.31 220 GLY A O 1
ATOM 1522 N N . ALA A 1 221 ? 8.808 -4.281 -21.967 1.00 91.12 221 ALA A N 1
ATOM 1523 C CA . ALA A 1 221 ? 9.265 -5.335 -21.068 1.00 91.12 221 ALA A CA 1
ATOM 1524 C C . ALA A 1 221 ? 10.672 -4.966 -20.560 1.00 91.12 221 ALA A C 1
ATOM 1526 O O . ALA A 1 221 ? 11.665 -5.399 -21.155 1.00 91.12 221 ALA A O 1
ATOM 1527 N N . PRO A 1 222 ? 10.778 -4.101 -19.531 1.00 94.56 222 PRO A N 1
ATOM 1528 C CA . PRO A 1 222 ? 12.065 -3.664 -19.003 1.00 94.56 222 PRO A CA 1
ATOM 1529 C C . PRO A 1 222 ? 12.924 -4.820 -18.490 1.00 94.56 222 PRO A C 1
ATOM 1531 O O . PRO A 1 222 ? 12.427 -5.861 -18.055 1.00 94.56 222 PRO A O 1
ATOM 1534 N N . ALA A 1 223 ? 14.242 -4.626 -18.513 1.00 95.75 223 ALA A N 1
ATOM 1535 C CA . ALA A 1 223 ? 15.164 -5.589 -17.932 1.00 95.75 223 ALA A CA 1
ATOM 1536 C C . ALA A 1 223 ? 15.026 -5.583 -16.394 1.00 95.75 223 ALA A C 1
ATOM 1538 O O . ALA A 1 223 ? 15.097 -4.510 -15.799 1.00 95.75 223 ALA A O 1
ATOM 1539 N N . PRO A 1 224 ? 14.929 -6.744 -15.714 1.00 96.31 224 PRO A N 1
ATOM 1540 C CA . PRO A 1 224 ? 14.772 -6.798 -14.253 1.00 96.31 224 PRO A CA 1
ATOM 1541 C C . PRO A 1 224 ? 15.858 -6.076 -13.440 1.00 96.31 224 PRO A C 1
ATOM 1543 O O . PRO A 1 224 ? 15.629 -5.715 -12.290 1.00 96.31 224 PRO A O 1
ATOM 1546 N N . ALA A 1 225 ? 17.042 -5.858 -14.019 1.00 97.31 225 ALA A N 1
ATOM 1547 C CA . ALA A 1 225 ? 18.121 -5.106 -13.380 1.00 97.31 225 ALA A CA 1
ATOM 1548 C C . ALA A 1 225 ? 17.833 -3.599 -13.270 1.00 97.31 225 ALA A C 1
ATOM 1550 O O . ALA A 1 225 ? 18.383 -2.956 -12.377 1.00 97.31 225 ALA A O 1
ATOM 1551 N N . ASP A 1 226 ? 16.976 -3.061 -14.141 1.00 97.19 226 ASP A N 1
ATOM 1552 C CA . ASP A 1 226 ? 16.633 -1.638 -14.231 1.00 97.19 226 ASP A CA 1
ATOM 1553 C C . ASP A 1 226 ? 15.307 -1.310 -13.519 1.00 97.19 226 ASP A C 1
ATOM 1555 O O . ASP A 1 226 ? 14.884 -0.157 -13.532 1.00 97.19 226 ASP A O 1
ATOM 1559 N N . VAL A 1 227 ? 14.661 -2.312 -12.902 1.00 97.50 227 VAL A N 1
ATOM 1560 C CA . VAL A 1 227 ? 13.339 -2.210 -12.264 1.00 97.50 227 VAL A CA 1
ATOM 1561 C C . VAL A 1 227 ? 13.446 -2.285 -10.741 1.00 97.50 227 VAL A C 1
ATOM 1563 O O . VAL A 1 227 ? 14.020 -3.238 -10.206 1.00 97.50 227 VAL A O 1
ATOM 1566 N N . THR A 1 228 ? 12.829 -1.332 -10.043 1.00 97.25 228 THR A N 1
ATOM 1567 C CA . THR A 1 228 ? 12.730 -1.265 -8.575 1.00 97.25 228 THR A CA 1
ATOM 1568 C C . THR A 1 228 ? 11.283 -1.232 -8.090 1.00 97.25 228 THR A C 1
ATOM 1570 O O . THR A 1 228 ? 10.400 -0.687 -8.749 1.00 97.25 228 THR A O 1
ATOM 1573 N N . VAL A 1 229 ? 11.030 -1.783 -6.901 1.00 97.56 229 VAL A N 1
ATOM 1574 C CA . VAL A 1 229 ? 9.751 -1.616 -6.191 1.00 97.56 229 VAL A CA 1
ATOM 1575 C C . VAL A 1 229 ? 9.683 -0.210 -5.590 1.00 97.56 229 VAL A C 1
ATOM 1577 O O . VAL A 1 229 ? 10.543 0.139 -4.784 1.00 97.56 229 VAL A O 1
ATOM 1580 N N . ILE A 1 230 ? 8.659 0.574 -5.938 1.00 96.06 230 ILE A N 1
ATOM 1581 C CA . ILE A 1 230 ? 8.443 1.935 -5.399 1.00 96.06 230 ILE A CA 1
ATOM 1582 C C . ILE A 1 230 ? 7.179 2.067 -4.537 1.00 96.06 230 ILE A C 1
ATOM 1584 O O . ILE A 1 230 ? 7.057 3.015 -3.768 1.00 96.06 230 ILE A O 1
ATOM 1588 N N . TRP A 1 231 ? 6.257 1.106 -4.626 1.00 96.12 231 TRP A N 1
ATOM 1589 C CA . TRP A 1 231 ? 5.045 1.038 -3.804 1.00 96.12 231 TRP A CA 1
ATOM 1590 C C . TRP A 1 231 ? 4.693 -0.423 -3.529 1.00 96.12 231 TRP A C 1
ATOM 1592 O O . TRP A 1 231 ? 4.871 -1.287 -4.392 1.00 96.12 231 TRP A O 1
ATOM 1602 N N . MET A 1 232 ? 4.157 -0.688 -2.344 1.00 97.81 232 MET A N 1
ATOM 1603 C CA . MET A 1 232 ? 3.598 -1.971 -1.934 1.00 97.81 232 MET A CA 1
ATOM 1604 C C . MET A 1 232 ? 2.236 -1.731 -1.290 1.00 97.81 232 MET A C 1
ATOM 1606 O O . MET A 1 232 ? 2.092 -0.830 -0.466 1.00 97.81 232 MET A O 1
ATOM 1610 N N . GLU A 1 233 ? 1.245 -2.552 -1.617 1.00 97.62 233 GLU A N 1
ATOM 1611 C CA . GLU A 1 233 ? -0.080 -2.457 -1.005 1.00 97.62 233 GLU A CA 1
ATOM 1612 C C . GLU A 1 233 ? -0.847 -3.782 -1.024 1.00 97.62 233 GLU A C 1
ATOM 1614 O O . GLU A 1 233 ? -0.530 -4.709 -1.775 1.00 97.62 233 GLU A O 1
ATOM 1619 N N . THR A 1 234 ? -1.921 -3.860 -0.240 1.00 97.56 234 THR A N 1
ATOM 1620 C CA . THR A 1 234 ? -2.939 -4.896 -0.440 1.00 97.56 234 THR A CA 1
ATOM 1621 C C . THR A 1 234 ? -4.342 -4.438 -0.063 1.00 97.56 234 THR A C 1
ATOM 1623 O O . THR A 1 234 ? -4.531 -3.430 0.617 1.00 97.56 234 THR A O 1
ATOM 1626 N N . GLY A 1 235 ? -5.319 -5.259 -0.445 1.00 96.25 235 GLY A N 1
ATOM 1627 C CA . GLY A 1 235 ? -6.709 -5.142 -0.031 1.00 96.25 235 GLY A CA 1
ATOM 1628 C C . GLY A 1 235 ? -7.448 -4.014 -0.741 1.00 96.25 235 GLY A C 1
ATOM 1629 O O . GLY A 1 235 ? -7.133 -3.655 -1.881 1.00 96.25 235 GLY A O 1
ATOM 1630 N N . GLU A 1 236 ? -8.449 -3.487 -0.050 1.00 94.44 236 GLU A N 1
ATOM 1631 C CA . GLU A 1 236 ? -9.288 -2.388 -0.509 1.00 94.44 236 GLU A CA 1
ATOM 1632 C C . GLU A 1 236 ? -8.800 -1.092 0.148 1.00 94.44 236 GLU A C 1
ATOM 1634 O O . GLU A 1 236 ? -8.926 -0.903 1.365 1.00 94.44 236 GLU A O 1
ATOM 1639 N N . VAL A 1 237 ? -8.222 -0.216 -0.671 1.00 94.06 237 VAL A N 1
ATOM 1640 C CA . VAL A 1 237 ? -7.661 1.089 -0.291 1.00 94.06 237 VAL A CA 1
ATOM 1641 C C . VAL A 1 237 ? -8.428 2.201 -1.021 1.00 94.06 237 VAL A C 1
ATOM 1643 O O . VAL A 1 237 ? -9.033 1.924 -2.062 1.00 94.06 237 VAL A O 1
ATOM 1646 N N . PRO A 1 238 ? -8.461 3.447 -0.518 1.00 92.31 238 PRO A N 1
ATOM 1647 C CA . PRO A 1 238 ? -9.037 4.565 -1.263 1.00 92.31 238 P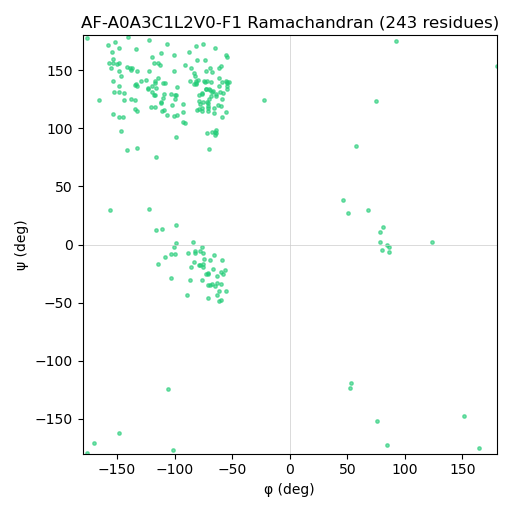RO A CA 1
ATOM 1648 C C . PRO A 1 238 ? -8.305 4.802 -2.594 1.00 92.31 238 PRO A C 1
ATOM 1650 O O . PRO A 1 238 ? -7.081 4.906 -2.614 1.00 92.31 238 PRO A O 1
ATOM 1653 N N . ILE A 1 239 ? -9.047 4.926 -3.698 1.00 90.19 239 ILE A N 1
ATOM 1654 C CA . ILE A 1 239 ? -8.493 5.111 -5.052 1.00 90.19 239 ILE A CA 1
ATOM 1655 C C . ILE A 1 239 ? -8.963 6.422 -5.687 1.00 90.19 239 ILE A C 1
ATOM 1657 O O . ILE A 1 239 ? -10.148 6.749 -5.639 1.00 90.19 239 ILE A O 1
ATOM 1661 N N . PHE A 1 240 ? -8.063 7.169 -6.328 1.00 87.94 240 PHE A N 1
ATOM 1662 C CA . PHE A 1 240 ? -8.447 8.315 -7.159 1.00 87.94 240 PHE A CA 1
ATOM 1663 C C . PHE A 1 240 ? -9.021 7.831 -8.498 1.00 87.94 240 PHE A C 1
ATOM 1665 O O . PHE A 1 240 ? -8.420 7.004 -9.181 1.00 87.94 240 PHE A O 1
ATOM 1672 N N . LEU A 1 241 ? -10.182 8.355 -8.890 1.00 84.19 241 LEU A N 1
ATOM 1673 C CA . LEU A 1 241 ? -10.972 7.830 -10.012 1.00 84.19 241 LEU A CA 1
ATOM 1674 C C . LEU A 1 241 ? -10.603 8.423 -11.382 1.00 84.19 241 LEU A C 1
ATOM 1676 O O . LEU A 1 241 ? -11.105 7.954 -12.404 1.00 84.19 241 LEU A O 1
ATOM 1680 N N . PHE A 1 242 ? -9.738 9.441 -11.419 1.00 78.06 242 PHE A N 1
ATOM 1681 C CA . PHE A 1 242 ? -9.424 10.212 -12.629 1.00 78.06 242 PHE A CA 1
ATOM 1682 C C . PHE A 1 242 ? -7.932 10.213 -12.996 1.00 78.06 242 PHE A C 1
ATOM 1684 O O . PHE A 1 242 ? -7.437 11.190 -13.552 1.00 78.06 242 PHE A O 1
ATOM 1691 N N . GLY A 1 243 ? -7.208 9.137 -12.675 1.00 62.38 243 GLY A N 1
ATOM 1692 C CA . GLY A 1 243 ? -5.833 8.951 -13.143 1.00 62.38 243 GLY A CA 1
ATOM 1693 C C . GLY A 1 243 ? -5.779 8.627 -14.639 1.00 62.38 243 GLY A C 1
ATOM 1694 O O . GLY A 1 243 ? -6.372 7.644 -15.083 1.00 62.38 243 GLY A O 1
ATOM 1695 N N . ASP A 1 244 ? -5.060 9.442 -15.405 1.00 57.28 244 ASP A N 1
ATOM 1696 C CA . ASP A 1 244 ? -4.543 9.107 -16.729 1.00 57.28 244 ASP A CA 1
ATOM 1697 C C . ASP A 1 244 ? -3.167 8.414 -16.642 1.00 57.28 244 ASP A C 1
ATOM 1699 O O . ASP A 1 244 ? -2.538 8.374 -15.583 1.00 57.28 244 ASP A O 1
ATOM 1703 N N . CYS A 1 245 ? -2.740 7.811 -17.757 1.00 55.34 245 CYS A N 1
ATOM 1704 C CA . CYS A 1 245 ? -1.368 7.339 -17.963 1.00 55.34 245 CYS A CA 1
ATOM 1705 C C . CYS A 1 245 ? -0.535 8.442 -18.631 1.00 55.34 245 CYS A C 1
ATOM 1707 O O . CYS A 1 245 ? -0.961 8.887 -19.723 1.00 55.34 245 CYS A O 1
#

Secondary structure (DSSP, 8-state):
--------SS-----PPP--------------------------------PPP----PPPPPPEEEETTEETTEETT-BHHHHHHHHHHHH-S-SEEEEEE--EE-SSS-EE-TTS-EEESSSEEEEEE-SSSEEEEEEESSGGG-EEEEEEE--TT--SEEETT---TT-BGGG-TT-EEEEEEETTEEEEEETTEEEEEEESSS-SEEE-TTS-EEE----GGGEEEEEEEEES--EETT---

Radius of gyration: 26.34 Å; Cα contacts (8 Å, |Δi|>4): 475; chains: 1; bounding box: 70×46×93 Å

Foldseek 3Di:
DDDDDDDDWDDDDDDDDDDDDDDDDDDDDDDDDDDDDDDDDDDDDDPPPPDPPPPPPPDDPAAWADAQQGTRPAGFFAFPVVVQVVCCVVQNHFPDKDKAAQQADPVPQWGHHPVRFKIFNARIKMWTHGPQRKIFIWHDPDPNNTTTFKIKGFGPPDQSYAHPQSADFFDFQVRRVQWDWDWADDFQWTWTDHNNKIFIKGFPAGTQWDADPVRDIDGDDDDSRRITTRMIMHGIDMGGPDTDD

pLDDT: mean 81.22, std 23.2, range [23.7, 98.56]